Protein AF-A0A9W7YML0-F1 (afdb_monomer)

Foldseek 3Di:
DLQQLLQDQEEEQEDELVDAPPDLVSVQVQVSNVLSVRLHYAYEYEPPVVDDPVSSVVNVVSVQVVCVPGSCNPHDYHYDYPVVRGCVVVVVVSCVVRRDDDDAAAPDFKKWAFAAKAQPDDPPQDQPDDPPGRPGGFAIKTKTFIRHHKAFAFAKKKKPQPDWDADPVRDTAGAIDIWTFHWKDDDPDTDRMDGGDDMIITGINHHNVCRHPRNSFQIMMTHPVRFFFKFQKFKKQWDWDQFFGNDQDPDDDDDDPVCVVCPVPPPDDGDTHGQDDDDAQAWKWKDFNSDTWIWGFHDDDDRITMTGTPDIHGHDFQTKMFIWHDDPNDTTTTTIITTHDGDGDDHD

Mean predicted aligned error: 8.82 Å

Nearest PDB structures (foldseek):
  4rd1-assembly1_A  TM=9.595E-01  e=1.720E-39  Saccharolobus solfataricus P2
  4rd0-assembly1_A  TM=9.663E-01  e=6.260E-39  Saccharolobus solfataricus P2
  6r8s-assembly1_A  TM=9.721E-01  e=1.720E-38  Saccharolobus solfataricus
  4qhy-assembly1_A  TM=9.650E-01  e=7.409E-38  Saccharolobus solfataricus P2
  7ase-assembly1_5  TM=9.229E-01  e=1.627E-35  Trypanosoma cruzi

Secondary structure (DSSP, 8-state):
-HHHHTT-SEEEEEEETTSPSSPHHHHHHHHHHHHTT--EEEEEEE-GGGS-HHHHHHHHHHHHHHHTTSTTTT--EEE-BTTTTBTHHHHHHHHHHH-PPPP--SSSPPEEEEEEEE--PPTT---EEETTEEES----EEEEEEEES-EETT-EEEEEEEEEEE-TT-PEEEEEEEEEEEEEEETTEEESEE-SSS-EEEEESS-HHHHGGGTTTT-EEE-GGGPPPEEEEEEEEEEE-SB-SS----------TTSHHHHTTS------PBPPPP-TT-EEEEEETTEEEEEEEEEEETTEEEEEEEEEEE--TT-EEEEEEEETTEEEEEEEEEEEEEEEPPP-

Structure (mmCIF, N/CA/C/O backbone):
data_AF-A0A9W7YML0-F1
#
_entry.id   AF-A0A9W7YML0-F1
#
loop_
_atom_site.group_PDB
_atom_site.id
_atom_site.type_symbol
_atom_site.label_atom_id
_atom_site.label_alt_id
_atom_site.label_comp_id
_atom_site.label_asym_id
_atom_site.label_entity_id
_atom_site.label_seq_id
_atom_site.pdbx_PDB_ins_code
_atom_site.Cartn_x
_atom_site.Cartn_y
_atom_site.Cartn_z
_atom_site.occupancy
_atom_site.B_iso_or_equiv
_atom_site.auth_seq_id
_atom_site.auth_comp_id
_atom_site.auth_asym_id
_atom_site.auth_atom_id
_atom_site.pdbx_PDB_model_num
ATOM 1 N N . MET A 1 1 ? 0.219 5.160 5.764 1.00 65.88 1 MET A N 1
ATOM 2 C CA . MET A 1 1 ? -0.943 4.249 5.798 1.00 65.88 1 MET A CA 1
ATOM 3 C C . MET A 1 1 ? -1.423 3.885 4.391 1.00 65.88 1 MET A C 1
ATOM 5 O O . MET A 1 1 ? -1.320 2.722 4.033 1.00 65.88 1 MET A O 1
ATOM 9 N N . LEU A 1 2 ? -1.859 4.853 3.571 1.00 75.31 2 LEU A N 1
ATOM 10 C CA . LEU A 1 2 ? -2.514 4.591 2.274 1.00 75.31 2 LEU A CA 1
ATOM 11 C C . LEU A 1 2 ? -1.718 3.684 1.309 1.00 75.31 2 LEU A C 1
ATOM 13 O O . LEU A 1 2 ? -2.294 2.774 0.729 1.00 75.31 2 LEU A O 1
ATOM 17 N N . ASN A 1 3 ? -0.398 3.855 1.197 1.00 76.88 3 ASN A N 1
ATOM 18 C CA . ASN A 1 3 ? 0.411 3.055 0.261 1.00 76.88 3 ASN A CA 1
ATOM 19 C C . ASN A 1 3 ? 0.472 1.566 0.629 1.00 76.88 3 ASN A C 1
ATOM 21 O O . ASN A 1 3 ? 0.616 0.726 -0.251 1.00 76.88 3 ASN A O 1
ATOM 25 N N . GLY A 1 4 ? 0.394 1.250 1.925 1.00 73.38 4 GLY A N 1
ATOM 26 C CA . GLY A 1 4 ? 0.378 -0.129 2.410 1.00 73.38 4 GLY A CA 1
ATOM 27 C C . GLY A 1 4 ? -1.020 -0.736 2.368 1.00 73.38 4 GLY A C 1
ATOM 28 O O . GLY A 1 4 ? -1.153 -1.917 2.090 1.00 73.38 4 GLY A O 1
ATOM 29 N N . ALA A 1 5 ? -2.060 0.070 2.586 1.00 77.50 5 ALA A N 1
ATOM 30 C CA . ALA A 1 5 ? -3.439 -0.409 2.603 1.00 77.50 5 ALA A CA 1
ATOM 31 C C . ALA A 1 5 ? -3.922 -0.909 1.227 1.00 77.50 5 ALA A C 1
ATOM 33 O O . ALA A 1 5 ? -4.747 -1.812 1.164 1.00 77.50 5 ALA A O 1
ATOM 34 N N . ALA A 1 6 ? -3.333 -0.418 0.129 1.00 75.00 6 ALA A N 1
ATOM 35 C CA . ALA A 1 6 ? -3.668 -0.849 -1.230 1.00 75.00 6 ALA A CA 1
ATOM 36 C C . ALA A 1 6 ? -3.360 -2.329 -1.541 1.00 75.00 6 ALA A C 1
ATOM 38 O O . ALA A 1 6 ? -3.833 -2.844 -2.550 1.00 75.00 6 ALA A O 1
ATOM 39 N N . VAL A 1 7 ? -2.545 -3.001 -0.721 1.00 83.00 7 VAL A N 1
ATOM 40 C CA . VAL A 1 7 ? -2.184 -4.419 -0.910 1.00 83.00 7 VAL A CA 1
ATOM 41 C C . VAL A 1 7 ? -2.760 -5.344 0.162 1.00 83.00 7 VAL A C 1
ATOM 43 O O . VAL A 1 7 ? -2.489 -6.541 0.138 1.00 83.00 7 VAL A O 1
ATOM 46 N N . MET A 1 8 ? -3.478 -4.791 1.139 1.00 87.38 8 MET A N 1
ATOM 47 C CA . MET A 1 8 ? -4.041 -5.564 2.243 1.00 87.38 8 MET A CA 1
ATOM 48 C C . MET A 1 8 ? -5.325 -6.258 1.785 1.00 87.38 8 MET A C 1
ATOM 50 O O . MET A 1 8 ? -6.059 -5.702 0.978 1.00 87.38 8 MET A O 1
ATOM 54 N N . ASP A 1 9 ? -5.603 -7.448 2.317 1.00 87.88 9 ASP A N 1
ATOM 55 C CA . ASP A 1 9 ? -6.878 -8.155 2.091 1.00 87.88 9 ASP A CA 1
ATOM 56 C C . ASP A 1 9 ? -7.861 -7.966 3.254 1.00 87.88 9 ASP A C 1
ATOM 58 O O . ASP A 1 9 ? -9.075 -8.068 3.088 1.00 87.88 9 ASP A O 1
ATOM 62 N N . ALA A 1 10 ? -7.325 -7.681 4.439 1.00 89.31 10 ALA A N 1
ATOM 63 C CA . ALA A 1 10 ? -8.068 -7.473 5.668 1.00 89.31 10 ALA A CA 1
ATOM 64 C C . ALA A 1 10 ? -7.343 -6.458 6.557 1.00 89.31 10 ALA A C 1
ATOM 66 O O . ALA A 1 10 ? -6.146 -6.204 6.385 1.00 89.31 10 ALA A O 1
ATOM 67 N N . ALA A 1 11 ? -8.068 -5.886 7.515 1.00 89.94 11 ALA A N 1
ATOM 68 C CA . ALA A 1 11 ? -7.528 -4.907 8.450 1.00 89.94 11 ALA A CA 1
ATOM 69 C C . ALA A 1 11 ? -7.949 -5.209 9.892 1.00 89.94 11 ALA A C 1
ATOM 71 O O . ALA A 1 11 ? -9.048 -5.695 10.151 1.00 89.94 11 ALA A O 1
ATOM 72 N N . ILE A 1 12 ? -7.077 -4.864 10.840 1.00 91.88 12 ILE A N 1
ATOM 73 C CA . ILE A 1 12 ? -7.397 -4.873 12.269 1.00 91.88 12 ILE A CA 1
ATOM 74 C C . ILE A 1 12 ? -7.542 -3.421 12.720 1.00 91.88 12 ILE A C 1
ATOM 76 O O . ILE A 1 12 ? -6.591 -2.639 12.634 1.00 91.88 12 ILE A O 1
ATOM 80 N N . LEU A 1 13 ? -8.732 -3.054 13.190 1.00 92.00 13 LEU A N 1
ATOM 81 C CA . LEU A 1 13 ? -9.003 -1.735 13.747 1.00 92.00 13 LEU A CA 1
ATOM 82 C C . LEU A 1 13 ? -8.731 -1.755 15.251 1.00 92.00 13 LEU A C 1
ATOM 84 O O . LEU A 1 13 ? -9.573 -2.182 16.037 1.00 92.00 13 LEU A O 1
ATOM 88 N N . LEU A 1 14 ? -7.552 -1.281 15.644 1.00 92.94 14 LEU A N 1
ATOM 89 C CA . LEU A 1 14 ? -7.167 -1.144 17.048 1.00 92.94 14 LEU A CA 1
ATOM 90 C C . LEU A 1 14 ? -7.709 0.164 17.636 1.00 92.94 14 LEU A C 1
ATOM 92 O O . LEU A 1 14 ? -7.388 1.250 17.148 1.00 92.94 14 LEU A O 1
ATOM 96 N N . VAL A 1 15 ? -8.491 0.058 18.709 1.00 92.81 15 VAL A N 1
ATOM 97 C CA . VAL A 1 15 ? -9.039 1.189 19.470 1.00 92.81 15 VAL A CA 1
ATOM 98 C C . VAL A 1 15 ? -8.624 1.052 20.928 1.00 92.81 15 VAL A C 1
ATOM 100 O O . VAL A 1 15 ? -8.775 -0.011 21.520 1.00 92.81 15 VAL A O 1
ATOM 103 N N . ALA A 1 16 ? -8.087 2.115 21.517 1.00 93.88 16 ALA A N 1
ATOM 104 C CA . ALA A 1 16 ? -7.683 2.107 22.916 1.00 93.88 16 ALA A CA 1
ATOM 105 C C . ALA A 1 16 ? -8.894 2.336 23.839 1.00 93.88 16 ALA A C 1
ATOM 107 O O . ALA A 1 16 ? -9.675 3.256 23.615 1.00 93.88 16 ALA A O 1
ATOM 108 N N . ALA A 1 17 ? -9.045 1.519 24.883 1.00 93.38 17 ALA A N 1
ATOM 109 C CA . ALA A 1 17 ? -10.170 1.595 25.816 1.00 93.38 17 ALA A CA 1
ATOM 110 C C . ALA A 1 17 ? -10.098 2.799 26.773 1.00 93.38 17 ALA A C 1
ATOM 112 O O . ALA A 1 17 ? -11.117 3.227 27.309 1.00 93.38 17 ALA A O 1
ATOM 113 N N . ASN A 1 18 ? -8.896 3.339 26.997 1.00 91.50 18 ASN A N 1
ATOM 114 C CA . ASN A 1 18 ? -8.639 4.471 27.890 1.00 91.50 18 ASN A CA 1
ATOM 115 C C . ASN A 1 18 ? -8.911 5.842 27.243 1.00 91.50 18 ASN A C 1
ATOM 117 O O . ASN A 1 18 ? -8.856 6.859 27.929 1.00 91.50 18 ASN A O 1
ATOM 121 N N . GLU A 1 19 ? -9.164 5.880 25.935 1.00 88.88 19 GLU A N 1
ATOM 122 C CA . GLU A 1 19 ? -9.436 7.097 25.171 1.00 88.88 19 GLU A CA 1
ATOM 123 C C . GLU A 1 19 ? -10.882 7.098 24.667 1.00 88.88 19 GLU A C 1
ATOM 125 O O . GLU A 1 19 ? -11.490 6.048 24.455 1.00 88.88 19 GLU A O 1
ATOM 130 N N . ALA A 1 20 ? -11.441 8.290 24.453 1.00 81.75 20 ALA A N 1
ATOM 131 C CA . ALA A 1 20 ? -12.778 8.412 23.885 1.00 81.75 20 ALA A CA 1
ATOM 132 C C . ALA A 1 20 ? -12.794 7.899 22.436 1.00 81.75 20 ALA A C 1
ATOM 134 O O . ALA A 1 20 ? -11.927 8.259 21.635 1.00 81.75 20 ALA A O 1
ATOM 135 N N . CYS A 1 21 ? -13.791 7.088 22.088 1.00 80.06 21 CYS A N 1
ATOM 136 C CA . CYS A 1 21 ? -14.038 6.657 20.717 1.00 80.06 21 CYS A CA 1
ATOM 137 C C . CYS A 1 21 ? -15.218 7.464 20.144 1.00 80.06 21 CYS A C 1
ATOM 139 O O . CYS A 1 21 ? -16.245 7.557 20.819 1.00 80.06 21 CYS A O 1
ATOM 141 N N . PRO A 1 22 ? -15.122 8.032 18.927 1.00 76.50 22 PRO A N 1
ATOM 142 C CA . PRO A 1 22 ? -14.046 7.885 17.942 1.00 76.50 22 PRO A CA 1
ATOM 143 C C . PRO A 1 22 ? -12.928 8.930 18.055 1.00 76.50 22 PRO A C 1
ATOM 145 O O . PRO A 1 22 ? -13.176 10.132 18.120 1.00 76.50 22 PRO A O 1
ATOM 148 N N . GLN A 1 23 ? -11.675 8.479 17.952 1.00 82.31 23 GLN A N 1
ATOM 149 C CA . GLN A 1 23 ? -10.549 9.385 17.721 1.00 82.31 23 GLN A CA 1
ATOM 150 C C . GLN A 1 23 ? -10.504 9.825 16.246 1.00 82.31 23 GLN A C 1
ATOM 152 O O . GLN A 1 23 ? -10.795 9.017 15.355 1.00 82.31 23 GLN A O 1
ATOM 157 N N . PRO A 1 24 ? -10.063 11.064 15.939 1.00 79.25 24 PRO A N 1
ATOM 158 C CA . PRO A 1 24 ? -10.006 11.558 14.561 1.00 79.25 24 PRO A CA 1
ATOM 159 C C . PRO A 1 24 ? -9.163 10.676 13.625 1.00 79.25 24 PRO A C 1
ATOM 161 O O . PRO A 1 24 ? -9.493 10.536 12.448 1.00 79.25 24 PRO A O 1
ATOM 164 N N . GLN A 1 25 ? -8.100 10.050 14.147 1.00 83.75 25 GLN A N 1
ATOM 165 C CA . GLN A 1 25 ? -7.255 9.120 13.389 1.00 83.75 25 GLN A CA 1
ATOM 166 C C . GLN A 1 25 ? -7.975 7.801 13.082 1.00 83.75 25 GLN A C 1
ATOM 168 O O . GLN A 1 25 ? -7.896 7.310 11.960 1.00 83.75 25 GLN A O 1
ATOM 173 N N . THR A 1 26 ? -8.718 7.249 14.046 1.00 84.69 26 THR A N 1
ATOM 174 C CA . THR A 1 26 ? -9.514 6.025 13.866 1.00 84.69 26 THR A CA 1
ATOM 175 C C . THR A 1 26 ? -10.564 6.217 12.773 1.00 84.69 26 THR A C 1
ATOM 177 O O . THR A 1 26 ? -10.723 5.350 11.916 1.00 84.69 26 THR A O 1
ATOM 180 N N . ALA A 1 27 ? -11.215 7.385 12.746 1.00 82.06 27 ALA A N 1
ATOM 181 C CA . ALA A 1 27 ? -12.164 7.743 11.696 1.00 82.06 27 ALA A CA 1
ATOM 182 C C . ALA A 1 27 ? -11.505 7.901 10.316 1.00 82.06 27 ALA A C 1
ATOM 184 O O . ALA A 1 27 ? -12.037 7.409 9.322 1.00 82.06 27 ALA A O 1
ATOM 185 N N . GLU A 1 28 ? -10.332 8.540 10.244 1.00 81.69 28 GLU A N 1
ATOM 186 C CA . GLU A 1 28 ? -9.571 8.668 8.993 1.00 81.69 28 GLU A CA 1
ATOM 187 C C . GLU A 1 28 ? -9.133 7.294 8.455 1.00 81.69 28 GLU A C 1
ATOM 189 O O . GLU A 1 28 ? -9.267 7.021 7.260 1.00 81.69 28 GLU A O 1
ATOM 194 N N . HIS A 1 29 ? -8.660 6.408 9.334 1.00 84.88 29 HIS A N 1
ATOM 195 C CA . HIS A 1 29 ? -8.234 5.059 8.971 1.00 84.88 29 HIS A CA 1
ATOM 196 C C . HIS A 1 29 ? -9.400 4.196 8.475 1.00 84.88 29 HIS A C 1
ATOM 198 O O . HIS A 1 29 ? -9.270 3.560 7.430 1.00 84.88 29 HIS A O 1
ATOM 204 N N . LEU A 1 30 ? -10.540 4.203 9.172 1.00 84.00 30 LEU A N 1
ATOM 205 C CA . LEU A 1 30 ? -11.713 3.426 8.766 1.00 84.00 30 LEU A CA 1
ATOM 206 C C . LEU A 1 30 ? -12.253 3.884 7.402 1.00 84.00 30 LEU A C 1
ATOM 208 O O . LEU A 1 30 ? -12.489 3.055 6.526 1.00 84.00 30 LEU A O 1
ATOM 212 N N . ALA A 1 31 ? -12.341 5.196 7.170 1.00 81.19 31 ALA A N 1
ATOM 213 C CA . ALA A 1 31 ? -12.785 5.733 5.883 1.00 81.19 31 ALA A CA 1
ATOM 214 C C . ALA A 1 31 ? -11.822 5.400 4.727 1.00 81.19 31 ALA A C 1
ATOM 216 O O . ALA A 1 31 ? -12.247 5.169 3.591 1.00 81.19 31 ALA A O 1
ATOM 217 N N . ALA A 1 32 ? -10.512 5.364 4.998 1.00 81.00 32 ALA A N 1
ATOM 218 C CA . ALA A 1 32 ? -9.520 4.936 4.016 1.00 81.00 32 ALA A CA 1
ATOM 219 C C . ALA A 1 32 ? -9.674 3.447 3.654 1.00 81.00 32 ALA A C 1
ATOM 221 O O . ALA A 1 32 ? -9.572 3.091 2.481 1.00 81.00 32 ALA A O 1
ATOM 222 N N . VAL A 1 33 ? -9.950 2.594 4.643 1.00 83.38 33 VAL A N 1
ATOM 223 C CA . VAL A 1 33 ? -10.188 1.151 4.465 1.00 83.38 33 VAL A CA 1
ATOM 224 C C . VAL A 1 33 ? -11.480 0.900 3.672 1.00 83.38 33 VAL A C 1
ATOM 226 O O . VAL A 1 33 ? -11.457 0.127 2.712 1.00 83.38 33 VAL A O 1
ATOM 229 N N . GLU A 1 34 ? -12.567 1.622 3.970 1.00 80.00 34 GLU A N 1
ATOM 230 C CA . GLU A 1 34 ? -13.813 1.590 3.181 1.00 80.00 34 GLU A CA 1
ATOM 231 C C . GLU A 1 34 ? -13.590 1.993 1.724 1.00 80.00 34 GLU A C 1
ATOM 233 O O . GLU A 1 34 ? -14.075 1.342 0.801 1.00 80.00 34 GLU A O 1
ATOM 238 N N . THR A 1 35 ? -12.811 3.052 1.503 1.00 76.75 35 THR A N 1
ATOM 239 C CA . THR A 1 35 ? -12.475 3.538 0.160 1.00 76.75 35 THR A CA 1
ATOM 240 C C . THR A 1 35 ? -11.747 2.477 -0.669 1.00 76.75 35 THR A C 1
ATOM 242 O O 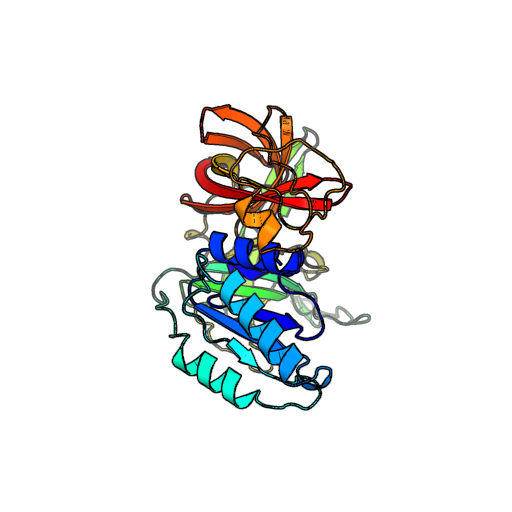. THR A 1 35 ? -11.934 2.380 -1.885 1.00 76.75 35 THR A O 1
ATOM 245 N N . MET A 1 36 ? -10.900 1.682 -0.016 1.00 75.44 36 MET A N 1
ATOM 246 C CA . MET A 1 36 ? -10.169 0.579 -0.638 1.00 75.44 36 MET A CA 1
ATOM 247 C C . MET A 1 36 ? -11.018 -0.686 -0.789 1.00 75.44 36 MET A C 1
ATOM 249 O O . MET A 1 36 ? -10.534 -1.678 -1.325 1.00 75.44 36 MET A O 1
ATOM 253 N N . ASN A 1 37 ? -12.294 -0.622 -0.397 1.00 76.44 37 ASN A N 1
ATOM 254 C CA . ASN A 1 37 ? -13.269 -1.700 -0.492 1.00 76.44 37 ASN A CA 1
ATOM 255 C C . ASN A 1 37 ? -12.844 -2.963 0.275 1.00 76.44 37 ASN A C 1
ATOM 257 O O . ASN A 1 37 ? -13.112 -4.084 -0.158 1.00 76.44 37 ASN A O 1
ATOM 261 N N . LEU A 1 38 ? -12.174 -2.776 1.415 1.00 81.56 38 LEU A N 1
ATOM 262 C CA . LEU A 1 38 ? -11.852 -3.860 2.334 1.00 81.56 38 LEU A CA 1
ATOM 263 C C . LEU A 1 38 ? -13.078 -4.157 3.196 1.00 81.56 38 LEU A C 1
ATOM 265 O O . LEU A 1 38 ? -13.520 -3.317 3.979 1.00 81.56 38 LEU A O 1
ATOM 269 N N . GLN A 1 39 ? -13.631 -5.355 3.021 1.00 77.56 39 GLN A N 1
ATOM 270 C CA . GLN A 1 39 ? -14.821 -5.803 3.749 1.00 77.56 39 GLN A CA 1
ATOM 271 C C . GLN A 1 39 ? -14.466 -6.519 5.053 1.00 77.56 39 GLN A C 1
ATOM 273 O O . GLN A 1 39 ? -15.217 -6.462 6.019 1.00 77.56 39 GLN A O 1
ATOM 278 N N . HIS A 1 40 ? -13.304 -7.171 5.098 1.00 87.12 40 HIS A N 1
ATOM 279 C CA . HIS A 1 40 ? -12.891 -7.967 6.245 1.00 87.12 40 HIS A CA 1
ATOM 280 C C . HIS A 1 40 ? -12.127 -7.101 7.248 1.00 87.12 40 HIS A C 1
ATOM 282 O O . HIS A 1 40 ? -10.931 -6.837 7.093 1.00 87.12 40 HIS A O 1
ATOM 288 N N . ILE A 1 41 ? -12.839 -6.643 8.276 1.00 89.12 41 ILE A N 1
ATOM 289 C CA . ILE A 1 41 ? -12.281 -5.839 9.362 1.00 89.12 41 ILE A CA 1
ATOM 290 C C . ILE A 1 41 ? -12.550 -6.557 10.681 1.00 89.12 41 ILE A C 1
ATOM 292 O O . ILE A 1 41 ? -13.685 -6.938 10.953 1.00 89.12 41 ILE A O 1
ATOM 296 N N . VAL A 1 42 ? -11.523 -6.704 11.515 1.00 91.31 42 VAL A N 1
ATOM 297 C CA . VAL A 1 42 ? -11.667 -7.164 12.905 1.00 91.31 42 VAL A CA 1
ATOM 298 C C . VAL A 1 42 ? -11.400 -5.984 13.824 1.00 91.31 42 VAL A C 1
ATOM 300 O O . VAL A 1 42 ? -10.379 -5.308 13.690 1.00 91.31 42 VAL A O 1
ATOM 303 N N . VAL A 1 43 ? -12.318 -5.703 14.746 1.00 92.69 43 VAL A N 1
ATOM 304 C CA . VAL A 1 43 ? -12.186 -4.569 15.664 1.00 92.69 43 VAL A CA 1
ATOM 305 C C . VAL A 1 43 ? -11.630 -5.071 16.987 1.00 92.69 43 VAL A C 1
ATOM 307 O O . VAL A 1 43 ? -12.134 -6.029 17.566 1.00 92.69 43 VAL A O 1
ATOM 310 N N . VAL A 1 44 ? -10.577 -4.427 17.474 1.00 95.06 44 VAL A N 1
ATOM 311 C CA . VAL A 1 44 ? -9.859 -4.850 18.674 1.00 95.06 44 VAL A CA 1
ATOM 312 C C . VAL A 1 44 ? -9.811 -3.690 19.660 1.00 95.06 44 VAL A C 1
ATOM 314 O O . VAL A 1 44 ? -9.269 -2.625 19.360 1.00 95.06 44 VAL A O 1
ATOM 317 N N . GLN A 1 45 ? -10.379 -3.903 20.843 1.00 95.12 45 GLN A N 1
ATOM 318 C CA . GLN A 1 45 ? -10.353 -2.953 21.949 1.00 95.12 45 GLN A CA 1
ATOM 319 C C . GLN A 1 45 ? -9.130 -3.258 22.822 1.00 95.12 45 GLN A C 1
ATOM 321 O O . GLN A 1 45 ? -9.108 -4.254 23.532 1.00 95.12 45 GLN A O 1
ATOM 326 N N . ASN A 1 46 ? -8.094 -2.426 22.743 1.00 95.00 46 ASN A N 1
ATOM 327 C CA . ASN A 1 46 ? -6.821 -2.614 23.441 1.00 95.00 46 ASN A CA 1
ATOM 328 C C . ASN A 1 46 ? -6.740 -1.770 24.728 1.00 95.00 46 ASN A C 1
ATOM 330 O O . ASN A 1 46 ? -7.503 -0.821 24.903 1.00 95.00 46 ASN A O 1
ATOM 334 N N . LYS A 1 47 ? -5.760 -2.057 25.592 1.00 94.38 47 LYS A N 1
ATOM 335 C CA . LYS A 1 47 ? -5.525 -1.392 26.888 1.00 94.38 47 LYS A CA 1
ATOM 336 C C . LYS A 1 47 ? -6.677 -1.561 27.888 1.00 94.38 47 LYS A C 1
ATOM 338 O O . LYS A 1 47 ? -6.933 -0.670 28.699 1.00 94.38 47 LYS A O 1
ATOM 343 N N . CYS A 1 48 ? -7.391 -2.689 27.835 1.00 92.44 48 CYS A N 1
ATOM 344 C CA . CYS A 1 48 ? -8.443 -3.009 28.806 1.00 92.44 48 CYS A CA 1
ATOM 345 C C . CYS A 1 48 ? -7.909 -3.167 30.243 1.00 92.44 48 CYS A C 1
ATOM 347 O O . CYS A 1 48 ? -8.681 -3.064 31.188 1.00 92.44 48 CYS A O 1
ATOM 349 N N . ASP A 1 49 ? -6.603 -3.379 30.408 1.00 93.31 49 ASP A N 1
ATOM 350 C CA . ASP A 1 49 ? -5.895 -3.442 31.691 1.00 93.31 49 ASP A CA 1
ATOM 351 C C . ASP A 1 49 ? -5.842 -2.100 32.442 1.00 93.31 49 ASP A C 1
ATOM 353 O O . ASP A 1 49 ? -5.767 -2.091 33.669 1.00 93.31 49 ASP A O 1
ATOM 357 N N . LEU A 1 50 ? -5.922 -0.969 31.733 1.00 93.56 50 LEU A N 1
ATOM 358 C CA . LEU A 1 50 ? -5.820 0.368 32.332 1.00 93.56 50 LEU A CA 1
ATOM 359 C C . LEU A 1 50 ? -7.160 0.943 32.805 1.00 93.56 50 LEU A C 1
ATOM 361 O O . LEU A 1 50 ? -7.187 2.018 33.405 1.00 93.56 50 LEU A O 1
ATOM 365 N N . VAL A 1 51 ? -8.275 0.282 32.496 1.00 93.81 51 VAL A N 1
ATOM 366 C CA . VAL A 1 51 ? -9.626 0.818 32.698 1.00 93.81 51 VAL A CA 1
ATOM 367 C C . VAL A 1 51 ? -10.466 -0.095 33.580 1.00 93.81 51 VAL A C 1
ATOM 369 O O . VAL A 1 51 ? -10.270 -1.308 33.633 1.00 93.81 51 VAL A O 1
ATOM 372 N N . SER A 1 52 ? -11.447 0.484 34.273 1.00 94.81 52 SER A N 1
ATOM 373 C CA . SER A 1 52 ? -12.436 -0.310 35.003 1.00 94.81 52 SER A CA 1
ATOM 374 C C . SER A 1 52 ? -13.379 -1.036 34.036 1.00 94.81 52 SER A C 1
ATOM 376 O O . SER A 1 52 ? -13.562 -0.633 32.885 1.00 94.81 52 SER A O 1
ATOM 378 N N . LYS A 1 53 ? -14.038 -2.097 34.516 1.00 93.25 53 LYS A N 1
ATOM 379 C CA . LYS A 1 53 ? -15.010 -2.871 33.725 1.00 93.25 53 LYS A CA 1
ATOM 380 C C . LYS A 1 53 ? -16.141 -2.001 33.160 1.00 93.25 53 LYS A C 1
ATOM 382 O O . LYS A 1 53 ? -16.556 -2.194 32.016 1.00 93.25 53 LYS A O 1
ATOM 387 N N . ASP A 1 54 ? -16.612 -1.031 33.939 1.00 93.25 54 ASP A N 1
ATOM 388 C CA . ASP A 1 54 ? -17.683 -0.125 33.519 1.00 93.25 54 ASP A CA 1
ATOM 389 C C . ASP A 1 54 ? -17.212 0.782 32.380 1.00 93.25 54 ASP A C 1
ATOM 391 O O . ASP A 1 54 ? -17.880 0.892 31.352 1.00 93.25 54 ASP A O 1
ATOM 395 N N . GLN A 1 55 ? -16.011 1.351 32.509 1.00 91.44 55 GLN A N 1
ATOM 396 C CA . GLN A 1 55 ? -15.416 2.199 31.480 1.00 91.44 55 GLN A CA 1
ATOM 397 C C . GLN A 1 55 ? -15.097 1.409 30.199 1.00 91.44 55 GLN A C 1
ATOM 399 O O . GLN A 1 55 ? -15.359 1.889 29.096 1.00 91.44 55 GLN A O 1
ATOM 404 N N . ALA A 1 56 ? -14.620 0.167 30.327 1.00 92.38 56 ALA A N 1
ATOM 405 C CA . ALA A 1 56 ? -14.417 -0.734 29.194 1.00 92.38 56 ALA A CA 1
ATOM 406 C C . ALA A 1 56 ? -15.732 -1.025 28.450 1.00 92.38 56 ALA A C 1
ATOM 408 O O . ALA A 1 56 ? -15.760 -1.005 27.219 1.00 92.38 56 ALA A O 1
ATOM 409 N N . THR A 1 57 ? -16.832 -1.226 29.183 1.00 94.12 57 THR A N 1
ATOM 410 C CA . THR A 1 57 ? -18.167 -1.462 28.607 1.00 94.12 57 THR A CA 1
ATOM 411 C C . THR A 1 57 ? -18.709 -0.208 27.911 1.00 94.12 57 THR A C 1
ATOM 413 O O . THR A 1 57 ? -19.289 -0.300 26.829 1.00 94.12 57 THR A O 1
ATOM 416 N N . MET A 1 58 ? -18.480 0.979 28.483 1.00 91.56 58 MET A N 1
ATOM 417 C CA . MET A 1 58 ? -18.823 2.254 27.839 1.00 91.56 58 MET A CA 1
ATOM 418 C C . MET A 1 58 ? -18.056 2.439 26.526 1.00 91.56 58 MET A C 1
ATOM 420 O O . MET A 1 58 ? -18.666 2.708 25.494 1.00 91.56 58 MET A O 1
ATOM 424 N N . SER A 1 59 ? -16.737 2.231 26.549 1.00 91.62 59 SER A N 1
ATOM 425 C CA . SER A 1 59 ? -15.879 2.293 25.360 1.00 91.62 59 SER A CA 1
ATOM 426 C C . SER A 1 59 ? -16.319 1.282 24.293 1.00 91.62 59 SER A C 1
ATOM 428 O O . SER A 1 59 ? -16.430 1.622 23.118 1.00 91.62 59 SER A O 1
ATOM 430 N N . PHE A 1 60 ? -16.683 0.063 24.693 1.00 92.88 60 PHE A N 1
ATOM 431 C CA . PHE A 1 60 ? -17.206 -0.959 23.787 1.00 92.88 60 PHE A CA 1
ATOM 432 C C . PHE A 1 60 ? -18.499 -0.519 23.081 1.00 92.88 60 PHE A C 1
ATOM 434 O O . PHE A 1 60 ? -18.645 -0.698 21.870 1.00 92.88 60 PHE A O 1
ATOM 441 N N . ASN A 1 61 ? -19.426 0.102 23.815 1.00 91.69 61 ASN A N 1
ATOM 442 C CA . ASN A 1 61 ? -20.661 0.635 23.238 1.00 91.69 61 ASN A CA 1
ATOM 443 C C . ASN A 1 61 ? -20.389 1.809 22.286 1.00 91.69 61 ASN A C 1
ATOM 445 O O . ASN A 1 61 ? -21.003 1.872 21.222 1.00 91.69 61 ASN A O 1
ATO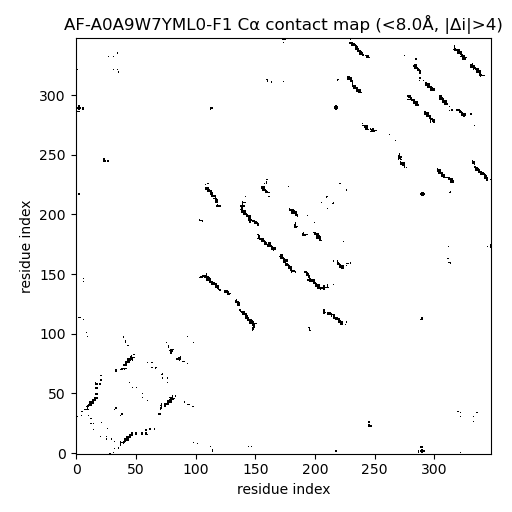M 449 N N . GLN A 1 62 ? -19.436 2.688 22.619 1.00 89.56 62 GLN A N 1
ATOM 450 C CA . GLN A 1 62 ? -18.993 3.762 21.721 1.00 89.56 62 GLN A CA 1
ATOM 451 C C . GLN A 1 62 ? -18.422 3.203 20.415 1.00 89.56 62 GLN A C 1
ATOM 453 O O . GLN A 1 62 ? -18.770 3.684 19.340 1.00 89.56 62 GLN A O 1
ATOM 458 N N . ILE A 1 63 ? -17.598 2.152 20.493 1.00 90.38 63 ILE A N 1
ATOM 459 C CA . ILE A 1 63 ? -17.043 1.480 19.313 1.00 90.38 63 ILE A CA 1
ATOM 460 C C . ILE A 1 63 ? -18.171 0.912 18.447 1.00 90.38 63 ILE A C 1
ATOM 462 O O . ILE A 1 63 ? -18.203 1.193 17.254 1.00 90.38 63 ILE A O 1
ATOM 466 N N . LYS A 1 64 ? -19.128 0.178 19.030 1.00 89.69 64 LYS A N 1
ATOM 467 C CA . LYS A 1 64 ? -20.280 -0.364 18.284 1.00 89.69 64 LYS A CA 1
ATOM 468 C C . LYS A 1 64 ? -21.132 0.720 17.632 1.00 89.69 64 LYS A C 1
ATOM 470 O O . LYS A 1 64 ? -21.617 0.546 16.517 1.00 89.69 64 LYS A O 1
ATOM 475 N N . GLN A 1 65 ? -21.334 1.835 18.325 1.00 88.62 65 GLN A N 1
ATOM 476 C CA . GLN A 1 65 ? -22.078 2.961 17.778 1.00 88.62 65 GLN A CA 1
ATOM 477 C C . GLN A 1 65 ? -21.321 3.632 16.630 1.00 88.62 65 GLN A C 1
ATOM 479 O O . GLN A 1 65 ? -21.934 4.016 15.639 1.00 88.62 65 GLN A O 1
ATOM 484 N N . PHE A 1 66 ? -19.999 3.744 16.743 1.00 86.06 66 PHE A N 1
ATOM 485 C CA . PHE A 1 66 ? -19.146 4.294 15.699 1.00 86.06 66 PHE A CA 1
ATOM 486 C C . PHE A 1 66 ? -19.072 3.390 14.459 1.00 86.06 66 PHE A C 1
ATOM 488 O O . PHE A 1 66 ? -19.087 3.894 13.338 1.00 86.06 66 PHE A O 1
ATOM 495 N N . THR A 1 67 ? -19.020 2.067 14.637 1.00 85.62 67 THR A N 1
ATOM 496 C CA . THR A 1 67 ? -18.988 1.120 13.513 1.00 85.62 67 THR A CA 1
ATOM 497 C C . THR A 1 67 ? -20.355 0.921 12.857 1.00 85.62 67 THR A C 1
ATOM 499 O O . THR A 1 67 ? -20.418 0.491 11.702 1.00 85.62 67 THR A O 1
ATOM 502 N N . SER A 1 68 ? -21.450 1.267 13.541 1.00 83.38 68 SER A N 1
ATOM 503 C CA . SER A 1 68 ? -22.812 1.211 13.001 1.00 83.38 68 SER A CA 1
ATOM 504 C C . SER A 1 68 ? -22.956 2.093 11.753 1.00 83.38 68 SER A C 1
ATOM 506 O O . SER A 1 68 ? -22.848 3.315 11.828 1.00 83.38 68 SER A O 1
ATOM 508 N N . GLY A 1 69 ? -23.256 1.481 10.603 1.00 79.62 69 GLY A N 1
ATOM 509 C CA . GLY A 1 69 ? -23.384 2.169 9.313 1.00 79.62 69 GLY A CA 1
ATOM 510 C C . GLY A 1 69 ? -22.094 2.261 8.490 1.00 79.62 69 GLY A C 1
ATOM 511 O O . GLY A 1 69 ? -22.097 2.929 7.458 1.00 79.62 69 GLY A O 1
ATOM 512 N N . THR A 1 70 ? -21.020 1.595 8.922 1.00 80.62 70 THR A N 1
ATOM 513 C CA . THR A 1 70 ? -19.757 1.458 8.171 1.00 80.62 70 THR A CA 1
ATOM 514 C C . THR A 1 70 ? -19.535 0.011 7.723 1.00 80.62 70 THR A C 1
ATOM 516 O O . THR A 1 70 ? -20.245 -0.897 8.162 1.00 80.62 70 THR A O 1
ATOM 519 N N . SER A 1 71 ? -18.508 -0.242 6.909 1.00 77.12 71 SER A N 1
ATOM 520 C CA . SER A 1 71 ? -18.092 -1.607 6.543 1.00 77.12 71 SER A CA 1
ATOM 521 C C . SER A 1 71 ? -17.724 -2.499 7.738 1.00 77.12 71 SER A C 1
ATOM 523 O O . SER A 1 71 ? -17.744 -3.718 7.605 1.00 77.12 71 SER A O 1
ATOM 525 N N . ALA A 1 72 ? -17.434 -1.918 8.908 1.00 80.12 72 ALA A N 1
ATOM 526 C CA . ALA A 1 72 ? -17.102 -2.642 10.136 1.00 80.12 72 ALA A CA 1
ATOM 527 C C . ALA A 1 72 ? -18.323 -2.943 11.033 1.00 80.12 72 ALA A C 1
ATOM 529 O O . ALA A 1 72 ? -18.159 -3.288 12.203 1.00 80.12 72 ALA A O 1
ATOM 530 N N . GLN A 1 73 ? -19.555 -2.778 10.537 1.00 81.19 73 GLN A N 1
ATOM 531 C CA . GLN A 1 73 ? -20.765 -2.972 11.344 1.00 81.19 73 GLN A CA 1
ATOM 532 C C . GLN A 1 73 ? -20.939 -4.419 11.833 1.00 81.19 73 GLN A C 1
ATOM 534 O O . GLN A 1 73 ? -21.369 -4.636 12.964 1.00 81.19 73 GLN A O 1
ATOM 539 N N . GLU A 1 74 ? -20.623 -5.403 10.990 1.00 80.62 74 GLU A N 1
ATOM 540 C CA . GLU A 1 74 ? -20.746 -6.831 11.327 1.00 80.62 74 GLU A CA 1
ATOM 541 C C . GLU A 1 74 ? -19.516 -7.374 12.072 1.00 80.62 74 GLU A C 1
ATOM 543 O O . GLU A 1 74 ? -19.517 -8.508 12.552 1.00 80.62 74 GLU A O 1
ATOM 548 N N . SER A 1 75 ? -18.466 -6.562 12.205 1.00 82.69 75 SER A N 1
ATOM 549 C CA . SER A 1 75 ? -17.218 -6.953 12.846 1.00 82.69 75 SER A CA 1
ATOM 550 C C . SER A 1 75 ? -17.405 -7.207 14.340 1.00 82.69 75 SER A C 1
ATOM 552 O O . SER A 1 75 ? -17.976 -6.400 15.077 1.00 82.69 75 SER A O 1
ATOM 554 N N . THR A 1 76 ? -16.848 -8.317 14.822 1.00 83.75 76 THR A N 1
ATOM 555 C CA . THR A 1 76 ? -16.794 -8.588 16.264 1.00 83.75 76 THR A CA 1
ATOM 556 C C . THR A 1 76 ? -15.734 -7.709 16.921 1.00 83.75 76 THR A C 1
ATOM 558 O O . THR A 1 76 ? -14.623 -7.575 16.409 1.00 83.75 76 THR A O 1
ATOM 561 N N . VAL A 1 77 ? -16.089 -7.107 18.057 1.00 91.69 77 VAL A N 1
ATOM 562 C CA . VAL A 1 77 ? -15.173 -6.309 18.878 1.00 91.69 77 VAL A CA 1
ATOM 563 C C . VAL A 1 77 ? -14.551 -7.224 19.930 1.00 91.69 77 VAL A C 1
ATOM 565 O O . VAL A 1 77 ? -15.262 -7.720 20.805 1.00 91.69 77 VAL A O 1
ATOM 568 N N . VAL A 1 78 ? -13.239 -7.446 19.847 1.00 93.69 78 VAL A N 1
ATOM 569 C CA . VAL A 1 78 ? -12.498 -8.310 20.778 1.00 93.69 78 VAL A CA 1
ATOM 570 C C . VAL A 1 78 ? -11.731 -7.449 21.790 1.00 93.69 78 VAL A C 1
ATOM 572 O O . VAL A 1 78 ? -10.852 -6.687 21.379 1.00 93.69 78 VAL A O 1
ATOM 575 N N . PRO A 1 79 ? -12.038 -7.530 23.098 1.00 94.44 79 PRO A N 1
ATOM 576 C CA . PRO A 1 79 ? -11.270 -6.844 24.132 1.00 94.44 79 PRO A CA 1
ATOM 577 C C . PRO A 1 79 ? -9.970 -7.594 24.421 1.00 94.44 79 PRO A C 1
ATOM 5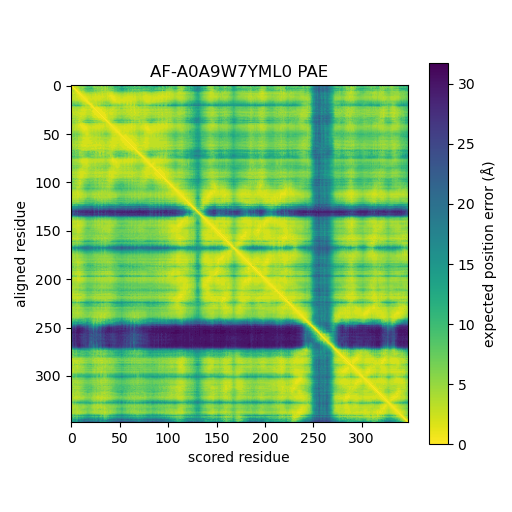79 O O . PRO A 1 79 ? -9.993 -8.800 24.657 1.00 94.44 79 PRO A O 1
ATOM 582 N N . ILE A 1 80 ? -8.844 -6.886 24.425 1.00 95.69 80 ILE A N 1
ATOM 583 C CA . ILE A 1 80 ? -7.517 -7.443 24.690 1.00 95.69 80 ILE A CA 1
ATOM 584 C C . ILE A 1 80 ? -6.705 -6.544 25.623 1.00 95.69 80 ILE A C 1
ATOM 586 O O . ILE A 1 80 ? -6.943 -5.337 25.750 1.00 95.69 80 ILE A O 1
ATOM 590 N N . SER A 1 81 ? -5.668 -7.132 26.211 1.00 95.00 81 SER A N 1
ATOM 591 C CA . SER A 1 81 ? -4.531 -6.385 26.744 1.00 95.00 81 SER A CA 1
ATOM 592 C C . SER A 1 81 ? -3.278 -6.855 26.021 1.00 95.00 81 SER A C 1
ATOM 594 O O . SER A 1 81 ? -2.823 -7.975 26.239 1.00 95.00 81 SER A O 1
ATOM 596 N N . ALA A 1 82 ? -2.742 -6.011 25.135 1.00 93.06 82 ALA A N 1
ATOM 597 C CA . ALA A 1 82 ? -1.531 -6.341 24.387 1.00 93.06 82 ALA A CA 1
ATOM 598 C C . ALA A 1 82 ? -0.289 -6.453 25.290 1.00 93.06 82 ALA A C 1
ATOM 600 O O . ALA A 1 82 ? 0.578 -7.266 25.005 1.00 93.06 82 ALA A O 1
ATOM 601 N N . GLU A 1 83 ? -0.219 -5.671 26.374 1.00 92.44 83 GLU A N 1
ATOM 602 C CA . GLU A 1 83 ? 0.915 -5.685 27.315 1.00 92.44 83 GLU A CA 1
ATOM 603 C C . GLU A 1 83 ? 0.951 -6.975 28.143 1.00 92.44 83 GLU A C 1
ATOM 605 O O . GLU A 1 83 ? 2.008 -7.557 28.358 1.00 92.44 83 GLU A O 1
ATOM 610 N N . MET A 1 84 ? -0.220 -7.440 28.585 1.00 93.38 84 MET A N 1
ATOM 611 C CA . MET A 1 84 ? -0.357 -8.655 29.394 1.00 93.38 84 MET A CA 1
ATOM 612 C C . MET A 1 84 ? -0.595 -9.914 28.543 1.00 93.38 84 MET A C 1
ATOM 614 O O . MET A 1 84 ? -0.840 -10.981 29.101 1.00 93.38 84 MET A O 1
ATOM 618 N N . GLU A 1 85 ? -0.587 -9.783 27.211 1.00 93.38 85 GLU A N 1
ATOM 619 C CA . GLU A 1 85 ? -0.893 -10.842 26.232 1.00 93.38 85 GLU A CA 1
ATOM 620 C C . GLU A 1 85 ? -2.237 -11.564 26.482 1.00 93.38 85 GLU A C 1
ATOM 622 O O . GLU A 1 85 ? -2.416 -12.740 26.166 1.00 93.38 85 GLU A O 1
ATOM 627 N N . VAL A 1 86 ? -3.226 -10.852 27.031 1.00 93.44 86 VAL A N 1
ATOM 628 C CA . VAL A 1 86 ? -4.541 -11.420 27.365 1.00 93.44 86 VAL A CA 1
ATOM 629 C C . VAL A 1 86 ? -5.469 -11.373 26.153 1.00 93.44 86 VAL A C 1
ATOM 631 O O . VAL A 1 86 ? -5.662 -10.309 25.556 1.00 93.44 86 VAL A O 1
ATOM 634 N N . ASN A 1 87 ? -6.117 -12.509 25.864 1.00 92.25 87 ASN A N 1
ATOM 635 C CA . ASN A 1 87 ? -7.165 -12.674 24.848 1.00 92.25 87 ASN A CA 1
ATOM 636 C C . ASN A 1 87 ? -6.682 -12.481 23.392 1.00 92.25 87 ASN A C 1
ATOM 638 O O . ASN A 1 87 ? -7.463 -12.177 22.488 1.00 92.25 87 ASN A O 1
ATOM 642 N N . VAL A 1 88 ? -5.374 -12.631 23.158 1.00 92.25 88 VAL A N 1
ATOM 643 C CA . VAL A 1 88 ? -4.758 -12.580 21.819 1.00 92.25 88 VAL A CA 1
ATOM 644 C C . VAL A 1 88 ? -5.154 -13.805 20.987 1.00 92.25 88 VAL A C 1
ATOM 646 O O . VAL A 1 88 ? -5.371 -13.698 19.782 1.00 92.25 88 VAL A O 1
ATOM 649 N N . ASP A 1 89 ? -5.310 -14.954 21.635 1.00 94.25 89 ASP A N 1
ATOM 650 C CA . ASP A 1 89 ? -5.840 -16.195 21.072 1.00 94.25 89 ASP A CA 1
ATOM 651 C C . ASP A 1 89 ? -7.243 -16.017 20.479 1.00 94.25 89 ASP A C 1
ATOM 653 O O . ASP A 1 89 ? -7.478 -16.435 19.345 1.00 94.25 89 ASP A O 1
ATOM 657 N N . ALA A 1 90 ? -8.136 -15.306 21.173 1.00 92.94 90 ALA A N 1
ATOM 658 C CA . ALA A 1 90 ? -9.459 -14.980 20.645 1.00 92.94 90 ALA A CA 1
ATOM 659 C C . ALA A 1 90 ? -9.380 -14.106 19.382 1.00 92.94 90 ALA A C 1
ATOM 661 O O . ALA A 1 90 ? -10.161 -14.294 18.451 1.00 92.94 90 ALA A O 1
ATOM 662 N N . VAL A 1 91 ? -8.418 -13.176 19.298 1.00 92.75 91 VAL A N 1
ATOM 663 C CA . VAL A 1 91 ? -8.194 -12.396 18.067 1.00 92.75 91 VAL A CA 1
ATOM 664 C C . VAL A 1 91 ? -7.752 -13.312 16.929 1.00 92.75 91 VAL A C 1
ATOM 666 O O . VAL A 1 91 ? -8.282 -13.197 15.827 1.00 92.75 91 VAL A O 1
ATOM 669 N N . VAL A 1 92 ? -6.826 -14.240 17.180 1.00 92.31 92 VAL A N 1
ATOM 670 C CA . VAL A 1 92 ? -6.372 -15.211 16.170 1.00 92.31 92 VAL A CA 1
ATOM 671 C C . VAL A 1 92 ? -7.526 -16.092 15.697 1.00 92.31 92 VAL A C 1
ATOM 673 O O . VAL A 1 92 ? -7.697 -16.272 14.492 1.00 92.31 92 VAL A O 1
ATOM 676 N N . GLU A 1 93 ? -8.358 -16.581 16.615 1.00 92.62 93 GLU A N 1
ATOM 677 C CA . GLU A 1 93 ? -9.554 -17.351 16.278 1.00 92.62 93 GLU A CA 1
ATOM 678 C C . GLU A 1 93 ? -10.498 -16.551 15.368 1.00 92.62 93 GLU A C 1
ATOM 680 O O . GLU A 1 93 ? -10.918 -17.053 14.323 1.00 92.62 93 GLU A O 1
ATOM 685 N N . GLN A 1 94 ? -10.772 -15.287 15.708 1.00 89.75 94 GLN A N 1
ATOM 686 C CA . GLN A 1 94 ? -11.617 -14.422 14.884 1.00 89.75 94 GLN A CA 1
ATOM 687 C C . GLN A 1 94 ? -11.002 -14.139 13.511 1.00 89.75 94 GLN A C 1
ATOM 689 O O . GLN A 1 94 ? -11.722 -14.150 12.516 1.00 89.75 94 GLN A O 1
ATOM 694 N N . LEU A 1 95 ? -9.684 -13.942 13.417 1.00 90.50 95 LEU A N 1
ATOM 695 C CA . LEU A 1 95 ? -9.006 -13.772 12.129 1.00 90.50 95 LEU A CA 1
ATOM 696 C C . LEU A 1 95 ? -9.176 -15.018 11.251 1.00 90.50 95 LEU A C 1
ATOM 698 O O . LEU A 1 95 ? -9.505 -14.892 10.074 1.00 90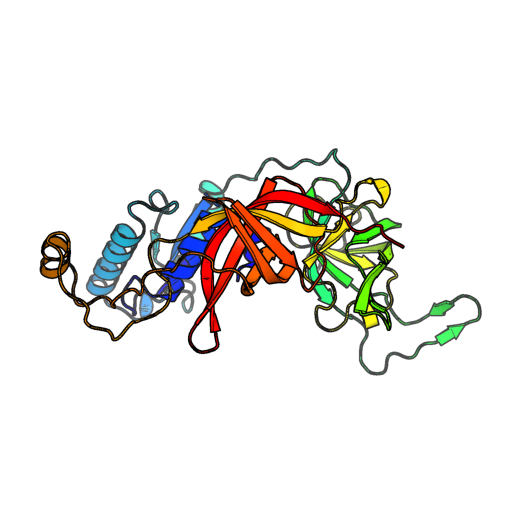.50 95 LEU A O 1
ATOM 702 N N . CYS A 1 96 ? -9.009 -16.215 11.818 1.00 90.56 96 CYS A N 1
ATOM 703 C CA . CYS A 1 96 ? -9.171 -17.470 11.086 1.00 90.56 96 CYS A CA 1
ATOM 704 C C . CYS A 1 96 ? -10.625 -17.754 10.675 1.00 90.56 96 CYS A C 1
ATOM 706 O O . CYS A 1 96 ? -10.845 -18.364 9.630 1.00 90.56 96 CYS A O 1
ATOM 708 N N . GLN A 1 97 ? -11.611 -17.337 11.475 1.00 88.44 97 GLN A N 1
ATOM 709 C CA . GLN A 1 97 ? -13.033 -17.577 11.198 1.00 88.44 97 GLN A CA 1
ATOM 710 C C . GLN A 1 97 ? -13.648 -16.530 10.257 1.00 88.44 97 GLN A C 1
ATOM 712 O O . GLN A 1 97 ? -14.447 -16.884 9.391 1.00 88.44 97 GLN A O 1
ATOM 717 N N . GLN A 1 98 ? -13.299 -15.250 10.416 1.00 84.19 98 GLN A N 1
ATOM 718 C CA . GLN A 1 98 ? -13.940 -14.139 9.698 1.00 84.19 98 GLN A CA 1
ATOM 719 C C . GLN A 1 98 ? -13.255 -13.783 8.376 1.00 84.19 98 GLN A C 1
ATOM 721 O O . GLN A 1 98 ? -13.893 -13.188 7.504 1.00 84.19 98 GLN A O 1
ATOM 726 N N . ILE A 1 99 ? -11.967 -14.110 8.217 1.00 87.75 99 ILE A N 1
ATOM 727 C CA . ILE A 1 99 ? -11.185 -13.739 7.034 1.00 87.75 99 ILE A CA 1
ATOM 728 C C . ILE A 1 99 ? -10.942 -14.989 6.180 1.00 87.75 99 ILE A C 1
ATOM 730 O O . ILE A 1 99 ? -9.998 -15.742 6.436 1.00 87.75 99 ILE A O 1
ATOM 734 N N . PRO A 1 100 ? -11.766 -15.237 5.146 1.00 88.38 100 PRO A N 1
ATOM 735 C CA . PRO A 1 100 ? -11.491 -16.309 4.204 1.00 88.38 100 PRO A CA 1
ATOM 736 C C . PRO A 1 100 ? -10.251 -15.979 3.367 1.00 88.38 100 PRO A C 1
ATOM 738 O O . PRO A 1 100 ? -9.945 -14.816 3.097 1.00 88.38 100 PRO A O 1
ATOM 741 N N . MET A 1 101 ? -9.558 -17.013 2.884 1.00 86.06 101 MET A N 1
ATOM 742 C CA . MET A 1 101 ? -8.499 -16.798 1.901 1.00 86.06 101 MET A CA 1
ATOM 743 C C . MET A 1 101 ? -9.109 -16.277 0.590 1.00 86.06 101 MET A C 1
ATOM 745 O O . MET A 1 101 ? -9.976 -16.948 0.019 1.00 86.06 101 MET A O 1
ATOM 749 N N . PRO A 1 102 ? -8.675 -15.107 0.086 1.00 86.88 102 PRO A N 1
ATOM 750 C CA . PRO A 1 102 ? -9.209 -14.558 -1.149 1.00 86.88 102 PRO A CA 1
ATOM 751 C C . PRO A 1 102 ? -8.843 -15.456 -2.330 1.00 86.88 102 PRO A C 1
ATOM 753 O O . PRO A 1 102 ? -7.746 -16.015 -2.399 1.00 86.88 102 PRO A O 1
ATOM 756 N N . VAL A 1 103 ? -9.747 -15.557 -3.303 1.00 87.62 103 VAL A N 1
ATOM 757 C CA . VAL A 1 103 ? -9.466 -16.277 -4.548 1.00 87.62 103 VAL A CA 1
ATOM 758 C C . VAL A 1 103 ? -8.415 -15.494 -5.331 1.00 87.62 103 VAL A C 1
ATOM 760 O O . VAL A 1 103 ? -8.645 -14.357 -5.744 1.00 87.62 103 VAL A O 1
ATOM 763 N N . ARG A 1 104 ? -7.244 -16.101 -5.522 1.00 89.38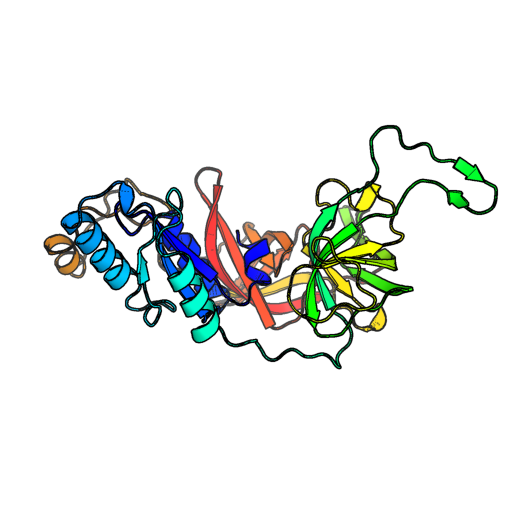 104 ARG A N 1
ATOM 764 C CA . ARG A 1 104 ? -6.129 -15.506 -6.260 1.00 89.38 104 ARG A CA 1
ATOM 765 C C . ARG A 1 104 ? -5.987 -16.130 -7.641 1.00 89.38 104 ARG A C 1
ATOM 767 O O . ARG A 1 104 ? -6.215 -17.320 -7.835 1.00 89.38 104 ARG A O 1
ATOM 774 N N . ASP A 1 105 ? -5.562 -15.309 -8.593 1.00 91.44 105 ASP A N 1
ATOM 775 C CA . ASP A 1 105 ? -5.238 -15.753 -9.944 1.00 91.44 105 ASP A CA 1
ATOM 776 C C . ASP A 1 105 ? -3.760 -16.145 -10.035 1.00 91.44 105 ASP A C 1
ATOM 778 O O . ASP A 1 105 ? -2.871 -15.295 -9.936 1.00 91.44 105 ASP A O 1
ATOM 782 N N . TYR A 1 106 ? -3.511 -17.437 -10.239 1.00 92.12 106 TYR A N 1
ATOM 783 C CA . TYR A 1 106 ? -2.173 -18.011 -10.397 1.00 92.12 106 TYR A CA 1
ATOM 784 C C . TYR A 1 106 ? -1.744 -18.162 -11.863 1.00 92.12 106 TYR A C 1
ATOM 786 O O . TYR A 1 106 ? -0.564 -18.399 -12.119 1.00 92.12 106 TYR A O 1
ATOM 794 N N . ALA A 1 107 ? -2.683 -18.078 -12.810 1.00 91.69 107 ALA A N 1
ATOM 795 C CA . ALA A 1 107 ? -2.453 -18.404 -14.217 1.00 91.69 107 ALA A CA 1
ATOM 796 C C . ALA A 1 107 ? -2.021 -17.187 -15.042 1.00 91.69 107 ALA A C 1
ATOM 798 O O . ALA A 1 107 ? -1.246 -17.336 -15.987 1.00 91.69 107 ALA A O 1
ATOM 799 N N . SER A 1 108 ? -2.505 -15.994 -14.685 1.00 92.31 108 SER A N 1
ATOM 800 C CA . SER A 1 108 ? -2.094 -14.748 -15.339 1.00 92.31 108 SER A CA 1
ATOM 801 C C . SER A 1 108 ? -0.604 -14.450 -15.172 1.00 92.31 108 SER A C 1
ATOM 803 O O . SER A 1 108 ? 0.065 -14.952 -14.267 1.00 92.31 108 SER A O 1
ATOM 805 N N . ASP A 1 109 ? -0.083 -13.567 -16.026 1.00 93.31 109 ASP A N 1
ATOM 806 C CA . ASP A 1 109 ? 1.291 -13.089 -15.901 1.00 93.31 109 ASP A CA 1
ATOM 807 C C . ASP A 1 109 ? 1.526 -12.385 -14.545 1.00 93.31 109 ASP A C 1
ATOM 809 O O . ASP A 1 109 ? 0.643 -11.676 -14.037 1.00 93.31 109 ASP A O 1
ATOM 813 N N . PRO A 1 110 ? 2.724 -12.556 -13.951 1.00 93.06 110 PRO A N 1
ATOM 814 C CA . PRO A 1 110 ? 3.021 -12.050 -12.623 1.00 93.06 110 PRO A CA 1
ATOM 815 C C . PRO A 1 110 ? 3.027 -10.524 -12.591 1.00 93.06 110 PRO A C 1
ATOM 817 O O . PRO A 1 110 ? 3.700 -9.865 -13.392 1.00 93.06 110 PRO A O 1
ATOM 820 N N . ARG A 1 111 ? 2.322 -9.965 -11.605 1.00 93.12 111 ARG A N 1
ATOM 821 C CA . ARG A 1 111 ? 2.342 -8.539 -11.287 1.00 93.12 111 ARG A CA 1
ATOM 822 C C . ARG A 1 111 ? 2.461 -8.319 -9.788 1.00 93.12 111 ARG A C 1
ATOM 824 O O . ARG A 1 111 ? 1.630 -8.775 -9.004 1.00 93.12 111 ARG A O 1
ATOM 831 N N . MET A 1 112 ? 3.442 -7.519 -9.413 1.00 93.88 112 MET A N 1
ATOM 832 C CA . MET A 1 112 ? 3.784 -7.165 -8.048 1.00 93.88 112 MET A CA 1
ATOM 833 C C . MET A 1 112 ? 3.785 -5.648 -7.876 1.00 93.88 112 MET A C 1
ATOM 835 O O . MET A 1 112 ? 4.303 -4.916 -8.718 1.00 93.88 112 MET A O 1
ATOM 839 N N . VAL A 1 113 ? 3.232 -5.176 -6.763 1.00 93.50 113 VAL A N 1
ATOM 840 C CA . VAL A 1 113 ? 3.313 -3.772 -6.351 1.00 93.50 113 VAL A CA 1
ATOM 841 C C . VAL A 1 113 ? 4.448 -3.637 -5.345 1.00 93.50 113 VAL A C 1
ATOM 843 O O . VAL A 1 113 ? 4.451 -4.314 -4.317 1.00 93.50 113 VAL A O 1
ATOM 846 N N . VAL A 1 114 ? 5.420 -2.773 -5.641 1.00 94.56 114 VAL A N 1
ATOM 847 C CA . VAL A 1 114 ? 6.572 -2.524 -4.770 1.00 94.56 114 VAL A CA 1
ATOM 848 C C . VAL A 1 114 ? 6.186 -1.503 -3.704 1.00 94.56 114 VAL A C 1
ATOM 850 O O . VAL A 1 114 ? 5.845 -0.360 -4.008 1.00 94.56 114 VAL A O 1
ATOM 853 N N . ILE A 1 115 ? 6.258 -1.914 -2.441 1.00 93.06 115 ILE A N 1
ATOM 854 C CA . ILE A 1 115 ? 5.876 -1.097 -1.276 1.00 93.06 115 ILE A CA 1
ATOM 855 C C . ILE A 1 115 ? 7.121 -0.618 -0.532 1.00 93.06 115 ILE A C 1
ATOM 857 O O . ILE A 1 115 ? 7.080 0.404 0.151 1.00 93.06 115 ILE A O 1
ATOM 861 N N . ARG A 1 116 ? 8.234 -1.350 -0.666 1.00 92.94 116 ARG A N 1
ATOM 862 C CA . ARG A 1 116 ? 9.528 -1.051 -0.054 1.00 92.94 116 ARG A CA 1
ATOM 863 C C . ARG A 1 116 ? 10.668 -1.426 -0.986 1.00 92.94 116 ARG A C 1
ATOM 865 O O . ARG A 1 116 ? 10.543 -2.345 -1.792 1.00 92.94 116 ARG A O 1
ATOM 872 N N . SER A 1 117 ? 11.806 -0.762 -0.854 1.00 93.88 117 SER A N 1
ATOM 873 C CA . SER A 1 117 ? 13.028 -1.196 -1.527 1.00 93.88 117 SER A CA 1
ATOM 874 C C . SER A 1 117 ? 14.244 -1.016 -0.639 1.00 93.88 117 SER A C 1
ATOM 876 O O . SER A 1 117 ? 14.369 -0.030 0.091 1.00 93.88 117 SER A O 1
ATOM 878 N N . PHE A 1 118 ? 15.145 -1.991 -0.711 1.00 91.50 118 PHE A N 1
ATOM 879 C CA . PHE A 1 118 ? 16.270 -2.101 0.199 1.00 91.50 118 PHE A CA 1
ATOM 880 C C . PHE A 1 118 ? 17.567 -2.371 -0.555 1.00 91.50 118 PHE A C 1
ATOM 882 O O . PHE A 1 118 ? 17.602 -3.075 -1.567 1.00 91.50 118 PHE A O 1
ATOM 889 N N . ASP A 1 119 ? 18.639 -1.822 -0.000 1.00 91.69 119 ASP A N 1
ATOM 890 C CA . ASP A 1 119 ? 20.001 -2.257 -0.259 1.00 91.69 119 ASP A CA 1
ATOM 891 C C . ASP A 1 119 ? 20.411 -3.158 0.911 1.00 91.69 119 ASP A C 1
ATOM 893 O O . ASP A 1 119 ? 20.329 -2.742 2.068 1.00 91.69 119 ASP A O 1
ATOM 897 N N . ILE A 1 120 ? 20.769 -4.405 0.611 1.00 89.31 120 ILE A N 1
ATOM 898 C CA . ILE A 1 120 ? 21.153 -5.410 1.613 1.00 89.31 120 ILE A CA 1
ATOM 899 C C . ILE A 1 120 ? 22.670 -5.489 1.821 1.00 89.31 120 ILE A C 1
ATOM 901 O O . ILE A 1 120 ? 23.131 -6.295 2.631 1.00 89.31 120 ILE A O 1
ATOM 905 N N . ASN A 1 121 ? 23.442 -4.679 1.095 1.00 89.38 121 ASN A N 1
ATOM 906 C CA . ASN A 1 121 ? 24.893 -4.633 1.219 1.00 89.38 121 ASN A CA 1
ATOM 907 C C . ASN A 1 121 ? 25.299 -3.824 2.456 1.00 89.38 121 ASN A C 1
ATOM 909 O O . ASN A 1 121 ? 24.705 -2.790 2.777 1.00 89.38 121 ASN A O 1
ATOM 913 N N . ARG A 1 122 ? 26.314 -4.302 3.178 1.00 87.00 122 ARG A N 1
ATOM 914 C CA . ARG A 1 122 ? 26.788 -3.667 4.410 1.00 87.00 122 ARG A CA 1
ATOM 915 C C . ARG A 1 122 ? 27.848 -2.607 4.094 1.00 87.00 122 ARG A C 1
ATOM 917 O O . ARG A 1 122 ? 28.603 -2.746 3.130 1.00 87.00 122 ARG A O 1
ATOM 924 N N . PRO A 1 123 ? 27.958 -1.545 4.914 1.00 84.19 123 PRO A N 1
ATOM 925 C CA . PRO A 1 123 ? 29.055 -0.594 4.780 1.00 84.19 123 PRO A CA 1
ATOM 926 C C . PRO A 1 123 ? 30.411 -1.309 4.873 1.00 84.19 123 PRO A C 1
ATOM 928 O O . PRO A 1 123 ? 30.659 -2.033 5.834 1.00 84.19 123 PRO A O 1
ATOM 931 N N . GLY A 1 124 ? 31.283 -1.092 3.886 1.00 79.44 124 GLY A N 1
ATOM 932 C CA . GLY A 1 124 ? 32.608 -1.720 3.820 1.00 79.44 124 GLY A CA 1
ATOM 933 C C . GLY A 1 124 ? 32.680 -3.003 2.986 1.00 79.44 124 GLY A C 1
ATOM 934 O O . GLY A 1 124 ? 33.779 -3.533 2.817 1.00 79.44 124 GLY A O 1
ATOM 935 N N . ASP A 1 125 ? 31.563 -3.477 2.421 1.00 79.06 125 ASP A N 1
ATOM 936 C CA . ASP A 1 125 ? 31.591 -4.577 1.455 1.00 79.06 125 ASP A CA 1
ATOM 937 C C . ASP A 1 125 ? 32.455 -4.181 0.245 1.00 79.06 125 ASP A C 1
ATOM 939 O O . ASP A 1 125 ? 32.204 -3.192 -0.449 1.00 79.06 125 ASP A O 1
ATOM 943 N N . THR A 1 126 ? 33.530 -4.940 0.021 1.00 70.19 126 THR A N 1
ATOM 944 C CA . THR A 1 126 ? 34.504 -4.655 -1.035 1.00 70.19 126 THR A CA 1
ATOM 945 C C . THR A 1 126 ? 34.082 -5.307 -2.341 1.00 70.19 126 THR A C 1
ATOM 947 O O . THR A 1 126 ? 33.826 -6.510 -2.420 1.00 70.19 126 THR A O 1
ATOM 950 N N . LEU A 1 127 ? 34.049 -4.502 -3.400 1.00 69.56 127 LEU A N 1
ATOM 951 C CA . LEU A 1 127 ? 33.779 -4.968 -4.750 1.00 69.56 127 LEU A CA 1
ATOM 952 C C . LEU A 1 127 ? 35.035 -5.680 -5.273 1.00 69.56 127 LEU A C 1
ATOM 954 O O . LEU A 1 127 ? 36.006 -5.032 -5.665 1.00 69.56 127 LEU A O 1
ATOM 958 N N . LYS A 1 128 ? 35.050 -7.019 -5.266 1.00 66.25 128 LYS A N 1
ATOM 959 C CA . LYS A 1 128 ? 36.148 -7.774 -5.885 1.00 66.25 128 LYS A CA 1
ATOM 960 C C . LYS A 1 128 ? 35.905 -7.818 -7.390 1.00 66.25 128 LYS A C 1
ATOM 962 O O . LYS A 1 128 ? 35.081 -8.590 -7.882 1.00 66.25 128 LYS A O 1
ATOM 967 N N . LEU A 1 129 ? 36.617 -6.962 -8.118 1.00 57.94 129 LEU A N 1
ATOM 968 C CA . LEU A 1 129 ? 36.670 -6.986 -9.578 1.00 57.94 129 LEU A CA 1
ATOM 969 C C . LEU A 1 129 ? 37.520 -8.183 -10.016 1.00 57.94 129 LEU A C 1
ATOM 971 O O . LEU A 1 129 ? 38.737 -8.089 -10.135 1.00 57.94 129 LEU A O 1
ATOM 975 N N . SER A 1 130 ? 36.880 -9.327 -10.235 1.00 50.91 130 SER A N 1
ATOM 976 C CA . SER A 1 130 ? 37.455 -10.406 -11.038 1.00 50.91 130 SER A CA 1
ATOM 977 C C . SER A 1 130 ? 36.912 -10.252 -12.457 1.00 50.91 130 SER A C 1
ATOM 979 O O . SER A 1 130 ? 35.750 -9.886 -12.618 1.00 50.91 130 SER A O 1
ATOM 981 N N . GLY A 1 131 ? 37.715 -10.506 -13.494 1.00 50.38 131 GLY A N 1
ATOM 982 C CA . GLY A 1 131 ? 37.422 -10.208 -14.911 1.00 50.38 131 GLY A CA 1
ATOM 983 C C . GLY A 1 131 ? 36.153 -10.828 -15.533 1.00 50.38 131 GLY A C 1
ATOM 984 O O . GLY A 1 131 ? 35.990 -10.770 -16.747 1.00 50.38 131 GLY A O 1
ATOM 985 N N . LYS A 1 132 ? 35.251 -11.416 -14.736 1.00 46.34 132 LYS A N 1
ATOM 986 C CA . LYS A 1 132 ? 33.918 -11.912 -15.120 1.00 46.34 132 LYS A CA 1
ATOM 987 C C . LYS A 1 132 ? 32.759 -11.385 -14.250 1.00 46.34 132 LYS A C 1
ATOM 989 O O . LYS A 1 132 ? 31.655 -11.909 -14.352 1.00 46.34 132 LYS A O 1
ATOM 994 N N . GLY A 1 133 ? 32.972 -10.358 -13.424 1.00 52.34 133 GLY A N 1
ATOM 995 C CA . GLY A 1 133 ? 31.899 -9.679 -12.687 1.00 52.34 133 GLY A CA 1
ATOM 996 C C . GLY A 1 133 ? 32.313 -9.154 -11.312 1.00 52.34 133 GLY A C 1
ATOM 997 O O . GLY A 1 133 ? 33.334 -9.552 -10.751 1.00 52.34 133 GLY A O 1
ATOM 998 N N . ALA A 1 134 ? 31.491 -8.255 -10.767 1.00 55.47 134 ALA A N 1
ATOM 999 C CA . ALA A 1 134 ? 31.596 -7.774 -9.395 1.00 55.47 134 ALA A CA 1
ATOM 1000 C C . ALA A 1 134 ? 31.198 -8.903 -8.429 1.00 55.47 134 ALA A C 1
ATOM 1002 O O . ALA A 1 134 ? 30.017 -9.137 -8.195 1.00 55.47 134 ALA A O 1
ATOM 1003 N N . SER A 1 135 ? 32.174 -9.638 -7.896 1.00 57.75 135 SER A N 1
ATOM 1004 C CA . SER A 1 135 ? 31.914 -10.692 -6.913 1.00 57.75 135 SER A CA 1
ATOM 1005 C C . SER A 1 135 ? 31.978 -10.087 -5.511 1.00 57.75 135 SER A C 1
ATOM 1007 O O . SER A 1 135 ? 33.040 -9.651 -5.069 1.00 57.75 135 SER A O 1
ATOM 1009 N N . GLY A 1 136 ? 30.835 -9.995 -4.831 1.00 70.38 136 GLY A N 1
ATOM 1010 C CA . GLY A 1 136 ? 30.758 -9.541 -3.436 1.00 70.38 136 GLY A CA 1
ATOM 1011 C C . GLY A 1 136 ? 29.542 -8.676 -3.116 1.00 70.38 136 GLY A C 1
ATOM 1012 O O . GLY A 1 136 ? 29.012 -8.780 -2.016 1.00 70.38 136 GLY A O 1
ATOM 1013 N N . LEU A 1 137 ? 29.061 -7.887 -4.079 1.00 82.81 137 LEU A N 1
ATOM 1014 C CA . LEU A 1 137 ? 27.837 -7.100 -3.923 1.00 82.81 137 LEU A CA 1
ATOM 1015 C C . LEU A 1 137 ? 26.636 -7.901 -4.405 1.00 82.81 137 LEU A C 1
ATOM 1017 O O . LEU A 1 137 ? 26.652 -8.471 -5.496 1.00 82.81 137 LEU A O 1
ATOM 1021 N N . LYS A 1 138 ? 25.587 -7.913 -3.591 1.00 87.12 138 LYS A N 1
ATOM 1022 C CA . LYS A 1 138 ? 24.273 -8.411 -3.985 1.00 87.12 138 LYS A CA 1
ATOM 1023 C C . LYS A 1 138 ? 23.510 -7.291 -4.669 1.00 87.12 138 LYS A C 1
ATOM 1025 O O . LYS A 1 138 ? 23.704 -6.121 -4.339 1.00 87.12 138 LYS A O 1
ATOM 1030 N N . GLY A 1 139 ? 22.647 -7.642 -5.613 1.00 90.06 139 GLY A N 1
ATOM 1031 C CA . GLY A 1 139 ? 21.789 -6.652 -6.246 1.00 90.06 139 GLY A CA 1
ATOM 1032 C C . GLY A 1 139 ? 20.701 -6.124 -5.304 1.00 90.06 139 GLY A C 1
ATOM 1033 O O . GLY A 1 139 ? 20.551 -6.556 -4.156 1.00 90.06 139 GLY A O 1
ATOM 1034 N N . GLY A 1 140 ? 19.958 -5.132 -5.782 1.00 92.88 140 GLY A N 1
ATOM 1035 C CA . GLY A 1 140 ? 18.905 -4.481 -5.012 1.00 92.88 140 GLY A CA 1
ATOM 1036 C C . GLY A 1 140 ? 17.686 -5.376 -4.762 1.00 92.88 140 GLY A C 1
ATOM 1037 O O . GLY A 1 140 ? 17.323 -6.217 -5.591 1.00 92.88 140 GLY A O 1
ATOM 1038 N N . VAL A 1 141 ? 17.022 -5.167 -3.622 1.00 94.94 141 VAL A N 1
ATOM 1039 C CA . VAL A 1 141 ? 15.833 -5.930 -3.214 1.00 94.94 141 VAL A CA 1
ATOM 1040 C C . VAL A 1 141 ? 14.585 -5.057 -3.311 1.00 94.94 141 VAL A C 1
ATOM 1042 O O . VAL A 1 141 ? 14.521 -3.975 -2.722 1.00 94.94 141 VAL A O 1
ATOM 1045 N N . ALA A 1 142 ? 13.568 -5.549 -4.017 1.00 95.25 142 ALA A N 1
ATOM 1046 C CA . ALA A 1 142 ? 12.234 -4.958 -4.057 1.00 95.25 142 ALA A CA 1
ATOM 1047 C C . ALA A 1 142 ? 11.291 -5.759 -3.148 1.00 95.25 142 ALA A C 1
ATOM 1049 O O . ALA A 1 142 ? 11.068 -6.947 -3.366 1.00 95.25 142 ALA A O 1
ATOM 1050 N N . GLY A 1 143 ? 10.751 -5.112 -2.117 1.00 94.62 143 GLY A N 1
ATOM 1051 C CA . GLY A 1 143 ? 9.774 -5.686 -1.196 1.00 94.62 143 GLY A CA 1
ATOM 1052 C C . GLY A 1 143 ? 8.359 -5.242 -1.549 1.00 94.62 143 GLY A C 1
ATOM 1053 O O . GLY A 1 143 ? 8.093 -4.056 -1.757 1.00 94.62 143 GLY A O 1
ATOM 1054 N N . GLY A 1 144 ? 7.425 -6.179 -1.610 1.00 93.88 144 GLY A N 1
ATOM 1055 C CA . GLY A 1 144 ? 6.059 -5.855 -1.999 1.00 93.88 144 GLY A CA 1
ATOM 1056 C C . GLY A 1 144 ? 5.143 -7.060 -2.018 1.00 93.88 144 GLY A C 1
ATOM 1057 O O . GLY A 1 144 ? 5.511 -8.130 -1.542 1.00 93.88 144 GLY A O 1
ATOM 1058 N N . SER A 1 145 ? 3.955 -6.877 -2.582 1.00 93.38 145 SER A N 1
ATOM 1059 C CA . SER A 1 145 ? 2.952 -7.936 -2.673 1.00 93.38 145 SER A CA 1
ATOM 1060 C C . SER A 1 145 ? 2.647 -8.279 -4.124 1.00 93.38 145 SER A C 1
ATOM 1062 O O . SER A 1 145 ? 2.529 -7.391 -4.976 1.00 93.38 145 SER A O 1
ATOM 1064 N N . ILE A 1 146 ? 2.543 -9.576 -4.410 1.00 93.75 146 ILE A N 1
ATOM 1065 C CA . ILE A 1 146 ? 2.138 -10.077 -5.720 1.00 93.75 146 ILE A CA 1
ATOM 1066 C C . ILE A 1 146 ? 0.611 -10.036 -5.791 1.00 93.75 146 ILE A C 1
ATOM 1068 O O . ILE A 1 146 ? -0.085 -10.682 -5.016 1.00 93.75 146 ILE A O 1
ATOM 1072 N N . THR A 1 147 ? 0.090 -9.271 -6.743 1.00 90.00 147 THR A N 1
ATOM 1073 C CA . THR A 1 147 ? -1.354 -9.092 -6.955 1.00 90.00 147 THR A CA 1
ATOM 1074 C C . THR A 1 147 ? -1.972 -10.248 -7.742 1.00 90.00 147 THR A C 1
ATOM 1076 O O . THR A 1 147 ? -3.076 -10.687 -7.425 1.00 90.00 147 THR A O 1
ATOM 1079 N N . ARG A 1 148 ? -1.255 -10.753 -8.753 1.00 91.69 148 ARG A N 1
ATOM 1080 C CA . ARG A 1 148 ? -1.649 -11.875 -9.617 1.00 91.69 148 ARG A CA 1
ATOM 1081 C C . ARG A 1 148 ? -0.425 -12.544 -10.232 1.00 91.69 148 ARG A C 1
ATOM 1083 O O . ARG A 1 148 ? 0.622 -11.903 -10.339 1.00 91.69 148 ARG A O 1
ATOM 1090 N N . GLY A 1 149 ? -0.597 -13.789 -10.663 1.00 93.25 149 GLY A N 1
ATOM 1091 C CA . GLY A 1 149 ? 0.422 -14.622 -11.292 1.00 93.25 149 GLY A CA 1
ATOM 1092 C C . GLY A 1 149 ? 1.491 -15.137 -10.331 1.00 93.25 149 GLY A C 1
ATOM 1093 O O . GLY A 1 149 ? 1.592 -14.714 -9.183 1.00 93.25 149 GLY A O 1
ATOM 1094 N N . VAL A 1 150 ? 2.306 -16.075 -10.804 1.00 94.69 150 VAL A N 1
ATOM 1095 C CA . VAL A 1 150 ? 3.384 -16.685 -10.012 1.00 94.69 150 VAL A CA 1
ATOM 1096 C C . VAL A 1 150 ? 4.732 -16.203 -10.531 1.00 94.69 150 VAL A C 1
ATOM 1098 O O . VAL A 1 150 ? 5.003 -16.298 -11.726 1.00 94.69 150 VAL A O 1
ATOM 1101 N N . LEU A 1 151 ? 5.585 -15.715 -9.631 1.00 94.75 151 LEU A N 1
ATOM 1102 C CA . LEU A 1 151 ? 6.945 -15.283 -9.954 1.00 94.75 151 LEU A CA 1
ATOM 1103 C C . LEU A 1 151 ? 7.946 -16.385 -9.600 1.00 94.75 151 LEU A C 1
ATOM 1105 O O . LEU A 1 151 ? 7.857 -16.974 -8.523 1.00 94.75 151 LEU A O 1
ATOM 1109 N N . ARG A 1 152 ? 8.912 -16.671 -10.473 1.00 95.12 152 ARG A N 1
ATOM 1110 C CA . ARG A 1 152 ? 9.934 -17.702 -10.247 1.00 95.12 152 ARG A CA 1
ATOM 1111 C C . ARG A 1 152 ? 11.334 -17.102 -10.220 1.00 95.12 152 ARG A C 1
ATOM 1113 O O . ARG A 1 152 ? 11.608 -16.050 -10.797 1.00 95.12 152 ARG A O 1
ATOM 1120 N N . VAL A 1 153 ? 12.243 -17.793 -9.537 1.00 95.50 153 VAL A N 1
ATOM 1121 C CA . VAL A 1 153 ? 13.668 -17.448 -9.582 1.00 95.50 153 VAL A CA 1
ATOM 1122 C C . VAL A 1 153 ? 14.179 -17.594 -11.021 1.00 95.50 153 VAL A C 1
ATOM 1124 O O . VAL A 1 153 ? 13.837 -18.555 -11.706 1.00 95.50 153 VAL A O 1
ATOM 1127 N N . ASN A 1 154 ? 15.026 -16.658 -11.454 1.00 94.44 154 ASN A N 1
ATOM 1128 C CA . ASN A 1 154 ? 15.546 -16.472 -12.814 1.00 94.44 154 ASN A CA 1
ATOM 1129 C C . ASN A 1 154 ? 14.585 -15.865 -13.846 1.00 94.44 154 ASN A C 1
ATOM 1131 O O . ASN A 1 154 ? 15.012 -15.645 -14.985 1.00 94.44 154 ASN A O 1
ATOM 1135 N N . ASP A 1 155 ? 13.352 -15.519 -13.472 1.00 94.31 155 ASP A N 1
ATOM 1136 C CA . ASP A 1 155 ? 12.453 -14.807 -14.379 1.00 94.31 155 ASP A CA 1
ATOM 1137 C C . ASP A 1 155 ? 13.011 -13.422 -14.735 1.00 94.31 155 ASP A C 1
ATOM 1139 O O . ASP A 1 155 ? 13.602 -12.718 -13.906 1.00 94.31 155 ASP A O 1
ATOM 1143 N N . VAL A 1 156 ? 12.818 -13.022 -15.993 1.00 95.50 156 VAL A N 1
ATOM 1144 C CA . VAL A 1 156 ? 13.109 -11.661 -16.451 1.00 95.50 156 VAL A CA 1
ATOM 1145 C C . VAL A 1 156 ? 11.898 -10.792 -16.151 1.00 95.50 156 VAL A C 1
ATOM 1147 O O . VAL A 1 156 ? 10.792 -11.065 -16.618 1.00 95.50 156 VAL A O 1
ATOM 1150 N N . VAL A 1 157 ? 12.123 -9.733 -15.383 1.00 95.31 157 VAL A N 1
ATOM 1151 C CA . VAL A 1 157 ? 11.087 -8.810 -14.925 1.00 95.31 157 VAL A CA 1
ATOM 1152 C C . VAL A 1 157 ? 11.413 -7.383 -15.336 1.00 95.31 157 VAL A C 1
ATOM 1154 O O . VAL A 1 157 ? 12.571 -6.989 -15.487 1.00 95.31 157 VAL A O 1
ATOM 1157 N N . GLU A 1 158 ? 10.365 -6.596 -15.520 1.00 95.25 158 GLU A N 1
ATOM 1158 C CA . GLU A 1 158 ? 10.423 -5.178 -15.826 1.00 95.25 158 GLU A CA 1
ATOM 1159 C C . GLU A 1 158 ? 9.734 -4.386 -14.715 1.00 95.25 158 GLU A C 1
ATOM 1161 O O . GLU A 1 158 ? 8.650 -4.741 -14.252 1.00 95.25 158 GLU A O 1
ATOM 1166 N N . ILE A 1 159 ? 10.372 -3.299 -14.291 1.00 95.00 159 ILE A N 1
ATOM 1167 C CA . ILE A 1 159 ? 9.846 -2.370 -13.297 1.00 95.00 159 ILE A CA 1
ATOM 1168 C C . ILE A 1 159 ? 9.414 -1.093 -14.014 1.00 95.00 159 ILE A C 1
ATOM 1170 O O . ILE A 1 159 ? 10.240 -0.405 -14.623 1.00 95.00 159 ILE A O 1
ATOM 1174 N N . ARG A 1 160 ? 8.125 -0.758 -13.903 1.00 93.12 160 ARG A N 1
ATOM 1175 C CA . ARG A 1 160 ? 7.521 0.473 -14.432 1.00 93.12 160 ARG A CA 1
ATOM 1176 C C . ARG A 1 160 ? 6.909 1.312 -13.304 1.00 93.12 160 ARG A C 1
ATOM 1178 O O . ARG A 1 160 ? 6.333 0.736 -12.387 1.00 93.12 160 ARG A O 1
ATOM 1185 N N . PRO A 1 161 ? 6.962 2.655 -13.355 1.00 87.94 161 PRO A N 1
ATOM 1186 C CA . PRO A 1 161 ? 7.555 3.495 -14.403 1.00 87.94 161 PRO A CA 1
ATOM 1187 C C . PRO A 1 161 ? 9.082 3.352 -14.532 1.00 87.94 161 PRO A C 1
ATOM 1189 O O . PRO A 1 161 ? 9.609 3.546 -15.619 1.00 87.94 161 PRO A O 1
ATOM 1192 N N . GLY A 1 162 ? 9.788 2.921 -13.484 1.00 89.00 162 GLY A N 1
ATOM 1193 C CA . GLY A 1 162 ? 11.244 2.759 -13.531 1.00 89.00 162 GLY A CA 1
ATOM 1194 C C . GLY A 1 162 ? 11.961 4.077 -13.244 1.00 89.00 162 GLY A C 1
ATOM 1195 O O . GLY A 1 162 ? 11.596 4.779 -12.296 1.00 89.00 162 GLY A O 1
ATOM 1196 N N . LEU A 1 163 ? 12.987 4.413 -14.031 1.00 89.25 163 LEU A N 1
ATOM 1197 C CA . LEU A 1 163 ? 13.736 5.656 -13.857 1.00 89.25 163 LEU A CA 1
ATOM 1198 C C . LEU A 1 163 ? 13.020 6.805 -14.571 1.00 89.25 163 LEU A C 1
ATOM 1200 O O . LEU A 1 163 ? 12.818 6.773 -15.784 1.00 89.25 163 LEU A O 1
ATOM 1204 N N . VAL A 1 164 ? 12.667 7.831 -13.802 1.00 88.44 164 VAL A N 1
ATOM 1205 C CA . VAL A 1 164 ? 12.052 9.055 -14.315 1.00 88.44 164 VAL A CA 1
ATOM 1206 C C . VAL A 1 164 ? 13.119 10.139 -14.349 1.00 88.44 164 VAL A C 1
ATOM 1208 O O . VAL A 1 164 ? 13.614 10.552 -13.300 1.00 88.44 164 VAL A O 1
ATOM 1211 N N . THR A 1 165 ? 13.467 10.606 -15.542 1.00 87.50 165 THR A N 1
ATOM 1212 C CA . THR A 1 165 ? 14.375 11.738 -15.748 1.00 87.50 165 THR A CA 1
ATOM 1213 C C . THR A 1 165 ? 13.619 12.896 -16.389 1.00 87.50 165 THR A C 1
ATOM 1215 O O . THR A 1 165 ? 12.582 12.721 -17.030 1.00 87.50 165 THR A O 1
ATOM 1218 N N . ARG A 1 166 ? 14.108 14.117 -16.172 1.00 85.38 166 ARG A N 1
ATOM 1219 C CA . ARG A 1 166 ? 13.613 15.304 -16.871 1.00 85.38 166 ARG A CA 1
ATOM 1220 C C . ARG A 1 166 ? 14.721 15.792 -17.790 1.00 85.38 166 ARG A C 1
ATOM 1222 O O . ARG A 1 166 ? 15.837 16.015 -17.328 1.00 85.38 166 ARG A O 1
ATOM 1229 N N . ASP A 1 167 ? 14.411 15.926 -19.072 1.00 83.25 167 ASP A N 1
ATOM 1230 C CA . ASP A 1 167 ? 15.328 16.529 -20.037 1.00 83.25 167 ASP A CA 1
ATOM 1231 C C . ASP A 1 167 ? 15.478 18.037 -19.789 1.00 83.25 167 ASP A C 1
ATOM 1233 O O . ASP A 1 167 ? 14.648 18.659 -19.123 1.00 83.25 167 ASP A O 1
ATOM 1237 N N . SER A 1 168 ? 16.481 18.655 -20.422 1.00 79.94 168 SER A N 1
ATOM 1238 C CA . SER A 1 168 ? 16.716 20.109 -20.410 1.00 79.94 168 SER A CA 1
ATOM 1239 C C . SER A 1 168 ? 15.499 20.943 -20.843 1.00 79.94 168 SER A C 1
ATOM 1241 O O . SER A 1 168 ? 15.350 22.078 -20.407 1.00 79.94 168 SER A O 1
ATOM 1243 N N . ASN A 1 169 ? 14.590 20.364 -21.637 1.00 78.19 169 ASN A N 1
ATOM 1244 C CA . ASN A 1 169 ? 13.342 20.998 -22.081 1.00 78.19 169 ASN A CA 1
ATOM 1245 C C . ASN A 1 169 ? 12.155 20.737 -21.127 1.00 78.19 169 ASN A C 1
ATOM 1247 O O . ASN A 1 169 ? 11.005 20.975 -21.487 1.00 78.19 169 ASN A O 1
ATOM 1251 N N . ASN A 1 170 ? 12.413 20.211 -19.923 1.00 78.25 170 ASN A N 1
ATOM 1252 C CA . ASN A 1 170 ? 11.419 19.846 -18.906 1.00 78.25 170 ASN A CA 1
ATOM 1253 C C . ASN A 1 170 ? 10.403 18.774 -19.363 1.00 78.25 170 ASN A C 1
ATOM 1255 O O . ASN A 1 170 ? 9.318 18.635 -18.792 1.00 78.25 170 ASN A O 1
ATOM 1259 N N . HIS A 1 171 ? 10.751 17.999 -20.395 1.00 80.94 171 HIS A N 1
ATOM 1260 C CA . HIS A 1 171 ? 10.002 16.812 -20.793 1.00 80.94 171 HIS A CA 1
ATOM 1261 C C . HIS A 1 171 ? 10.363 15.641 -19.883 1.00 80.94 171 HIS A C 1
ATOM 1263 O O . HIS A 1 171 ? 11.533 15.403 -19.584 1.00 80.94 171 HIS A O 1
ATOM 1269 N N . ILE A 1 172 ? 9.337 14.922 -19.431 1.00 84.31 172 ILE A N 1
ATOM 1270 C CA . ILE A 1 172 ? 9.493 13.739 -18.588 1.00 84.31 172 ILE A CA 1
ATOM 1271 C C . ILE A 1 172 ? 9.842 12.564 -19.500 1.00 84.31 172 ILE A C 1
ATOM 1273 O O . ILE A 1 172 ? 9.019 12.175 -20.328 1.00 84.31 172 ILE A O 1
ATOM 1277 N N . ARG A 1 173 ? 11.035 11.996 -19.326 1.00 86.75 173 ARG A N 1
ATOM 1278 C CA . ARG A 1 173 ? 11.442 10.725 -19.926 1.00 86.75 173 ARG A CA 1
ATOM 1279 C C . ARG A 1 173 ? 11.332 9.617 -18.896 1.00 86.75 173 ARG A C 1
ATOM 1281 O O . ARG A 1 173 ? 11.650 9.802 -17.718 1.00 86.75 173 ARG A O 1
ATOM 1288 N N . VAL A 1 174 ? 10.839 8.469 -19.338 1.00 89.00 174 VAL A N 1
ATOM 1289 C CA . VAL A 1 174 ? 10.619 7.311 -18.476 1.00 89.00 174 VAL A CA 1
ATOM 1290 C C . VAL A 1 174 ? 11.273 6.111 -19.118 1.00 89.00 174 VAL A C 1
ATOM 1292 O O . VAL A 1 174 ? 10.869 5.684 -20.197 1.00 89.00 174 VAL A O 1
ATOM 1295 N N . ARG A 1 175 ? 12.257 5.560 -18.411 1.00 90.69 175 ARG A N 1
ATOM 1296 C CA . ARG A 1 175 ? 12.971 4.360 -18.821 1.00 9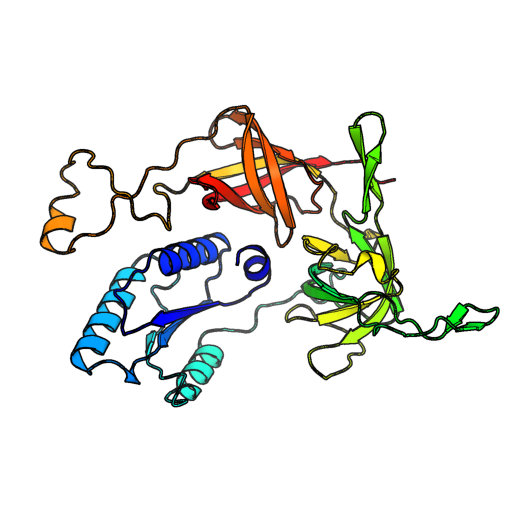0.69 175 ARG A CA 1
ATOM 1297 C C . ARG A 1 175 ? 12.636 3.209 -17.867 1.00 90.69 175 ARG A C 1
ATOM 1299 O O . ARG A 1 175 ? 13.060 3.249 -16.704 1.00 90.69 175 ARG A O 1
ATOM 1306 N N . PRO A 1 176 ? 11.917 2.175 -18.335 1.00 92.56 176 PRO A N 1
ATOM 1307 C CA . PRO A 1 176 ? 11.678 0.968 -17.556 1.00 92.56 176 PRO A CA 1
ATOM 1308 C C . PRO A 1 176 ? 12.989 0.285 -17.159 1.00 92.56 176 PRO A C 1
ATOM 1310 O O . PRO A 1 176 ? 13.962 0.269 -17.919 1.00 92.56 176 PRO A O 1
ATOM 1313 N N . LEU A 1 177 ? 13.017 -0.310 -15.968 1.00 93.31 177 LEU A N 1
ATOM 1314 C CA . LEU A 1 177 ? 14.177 -1.068 -15.501 1.00 93.31 177 LEU A CA 1
ATOM 1315 C C . LEU A 1 177 ? 13.933 -2.553 -15.744 1.00 93.31 177 LEU A C 1
ATOM 1317 O O . LEU A 1 177 ? 13.051 -3.143 -15.125 1.00 93.31 177 LEU A O 1
ATOM 1321 N N . ARG A 1 178 ? 14.717 -3.159 -16.633 1.00 94.50 178 ARG A N 1
ATOM 1322 C CA . ARG A 1 178 ? 14.701 -4.607 -16.865 1.00 94.50 178 ARG A CA 1
ATOM 1323 C C . ARG A 1 178 ? 15.763 -5.276 -16.014 1.00 94.50 178 ARG A C 1
ATOM 1325 O O . ARG A 1 178 ? 16.905 -4.825 -15.979 1.00 94.50 178 ARG A O 1
ATOM 1332 N N . THR A 1 179 ? 15.386 -6.350 -15.339 1.00 94.81 179 THR A N 1
ATOM 1333 C CA . THR A 1 179 ? 16.278 -7.118 -14.472 1.00 94.81 179 THR A CA 1
ATOM 1334 C C . THR A 1 179 ? 15.872 -8.586 -14.438 1.00 94.81 179 THR A C 1
ATOM 1336 O O . THR A 1 179 ? 14.853 -8.980 -15.005 1.00 94.81 179 THR A O 1
ATOM 1339 N N . ARG A 1 180 ? 16.686 -9.411 -13.786 1.00 95.38 180 ARG A N 1
ATOM 1340 C CA . ARG A 1 180 ? 16.390 -10.816 -13.513 1.00 95.38 180 ARG A CA 1
ATOM 1341 C C . ARG A 1 180 ? 16.202 -11.009 -12.015 1.00 95.38 180 ARG A C 1
ATOM 1343 O O . ARG A 1 180 ? 16.927 -10.405 -11.222 1.00 95.38 180 ARG A O 1
ATOM 1350 N N . VAL A 1 181 ? 15.252 -11.861 -11.649 1.00 95.75 181 VAL A N 1
ATOM 1351 C CA . VAL A 1 181 ? 15.053 -12.308 -10.269 1.00 95.75 181 VAL A CA 1
ATOM 1352 C C . VAL A 1 181 ? 16.180 -13.265 -9.889 1.00 95.75 181 VAL A C 1
ATOM 1354 O O . VAL A 1 181 ? 16.314 -14.334 -10.477 1.00 95.75 181 VAL A O 1
ATOM 1357 N N . GLU A 1 182 ? 16.986 -12.884 -8.907 1.00 93.88 182 GLU A N 1
ATOM 1358 C CA . GLU A 1 182 ? 18.074 -13.703 -8.366 1.00 93.88 182 GLU A CA 1
ATOM 1359 C C . GLU A 1 182 ? 17.586 -14.582 -7.210 1.00 93.88 182 GLU A C 1
ATOM 1361 O O . GLU A 1 182 ? 17.947 -15.752 -7.112 1.00 93.88 182 GLU A O 1
ATOM 1366 N N . SER A 1 183 ? 16.745 -14.032 -6.335 1.00 94.62 183 SER A N 1
ATOM 1367 C CA . SER A 1 183 ? 16.214 -14.753 -5.179 1.00 94.62 183 SER A CA 1
ATOM 1368 C C . SER A 1 183 ? 14.822 -14.260 -4.802 1.00 94.62 183 SER A C 1
ATOM 1370 O O . SER A 1 183 ? 14.448 -13.120 -5.079 1.00 94.62 183 SER A O 1
ATOM 1372 N N . LEU A 1 184 ? 14.052 -15.138 -4.168 1.00 95.94 184 LEU A N 1
ATOM 1373 C CA . LEU A 1 184 ? 12.758 -14.826 -3.575 1.00 95.94 184 LEU A CA 1
ATOM 1374 C C . LEU A 1 184 ? 12.813 -15.230 -2.103 1.00 95.94 184 LEU A C 1
ATOM 1376 O O . LEU A 1 184 ? 13.299 -16.313 -1.774 1.00 95.94 184 LEU A O 1
ATOM 1380 N N . GLY A 1 185 ? 12.326 -14.366 -1.221 1.00 93.31 185 GLY A N 1
ATOM 1381 C CA . GLY A 1 185 ? 12.289 -14.630 0.212 1.00 93.31 185 GLY A CA 1
ATOM 1382 C C . GLY A 1 185 ? 11.013 -14.108 0.850 1.00 93.31 185 GLY A C 1
ATOM 1383 O O . GLY A 1 185 ? 10.522 -13.041 0.485 1.00 93.31 185 GLY A O 1
ATOM 1384 N N . SER A 1 186 ? 10.498 -14.860 1.813 1.00 93.12 186 SER A N 1
ATOM 1385 C CA . SER A 1 186 ? 9.452 -14.417 2.731 1.00 93.12 186 SER A CA 1
ATOM 1386 C C . SER A 1 186 ? 9.956 -14.668 4.142 1.00 93.12 186 SER A C 1
ATOM 1388 O O . SER A 1 186 ? 10.325 -15.795 4.468 1.00 93.12 186 SER A O 1
ATOM 1390 N N . GLU A 1 187 ? 10.004 -13.620 4.962 1.00 88.94 187 GLU A N 1
ATOM 1391 C CA . GLU A 1 187 ? 10.540 -13.674 6.328 1.00 88.94 187 GLU A CA 1
ATOM 1392 C C . GLU A 1 187 ? 11.976 -14.240 6.369 1.00 88.94 187 GLU A C 1
ATOM 1394 O O . GLU A 1 187 ? 12.903 -13.627 5.840 1.00 88.94 187 GLU A O 1
ATOM 1399 N N . SER A 1 188 ? 12.167 -15.408 6.985 1.00 89.56 188 SER A N 1
ATOM 1400 C CA . SER A 1 188 ? 13.432 -16.148 7.054 1.00 89.56 188 SER A CA 1
ATOM 1401 C C . SER A 1 188 ? 13.552 -17.249 5.992 1.00 89.56 188 SER A C 1
ATOM 1403 O O . SER A 1 188 ? 14.611 -17.866 5.856 1.00 89.56 188 SER A O 1
ATOM 1405 N N . THR A 1 189 ? 12.491 -17.496 5.221 1.00 93.06 189 THR A N 1
ATOM 1406 C CA . THR A 1 189 ? 12.391 -18.630 4.299 1.00 93.06 189 THR A CA 1
ATOM 1407 C C . THR A 1 189 ? 12.726 -18.217 2.870 1.00 93.06 189 THR A C 1
ATOM 1409 O O . THR A 1 189 ? 12.145 -17.284 2.311 1.00 93.06 189 THR A O 1
ATOM 1412 N N . GLN A 1 190 ? 13.647 -18.951 2.242 1.00 93.19 190 GLN A N 1
ATOM 1413 C CA . GLN A 1 190 ? 13.947 -18.804 0.817 1.00 93.19 190 GLN A CA 1
ATOM 1414 C C . GLN A 1 190 ? 12.948 -19.590 -0.032 1.00 93.19 190 GLN A C 1
ATOM 1416 O O . GLN A 1 190 ? 12.648 -20.751 0.247 1.00 93.19 190 GLN A O 1
ATOM 1421 N N . LEU A 1 191 ? 12.460 -18.962 -1.099 1.00 93.81 191 LEU A N 1
ATOM 1422 C CA . LEU A 1 191 ? 11.413 -19.497 -1.959 1.00 93.81 191 LEU A CA 1
ATOM 1423 C C . LEU A 1 191 ? 11.944 -19.757 -3.373 1.00 93.81 191 LEU A C 1
ATOM 1425 O O . LEU A 1 191 ? 12.717 -18.976 -3.925 1.00 93.81 191 LEU A O 1
ATOM 1429 N N . LYS A 1 192 ? 11.493 -20.855 -3.991 1.00 93.44 192 LYS A N 1
ATOM 1430 C CA . LYS A 1 192 ? 11.772 -21.156 -5.412 1.00 93.44 192 LYS A CA 1
ATOM 1431 C C . LYS A 1 192 ? 10.804 -20.439 -6.356 1.00 93.44 192 LYS A C 1
ATOM 1433 O O . LYS A 1 192 ? 11.159 -20.096 -7.483 1.00 93.44 192 LYS A O 1
ATOM 1438 N N . PHE A 1 193 ? 9.578 -20.237 -5.892 1.00 93.94 193 PHE A N 1
ATOM 1439 C CA . PHE A 1 193 ? 8.528 -19.493 -6.566 1.00 93.94 193 PHE A CA 1
ATOM 1440 C C . PHE A 1 193 ? 7.709 -18.744 -5.517 1.00 93.94 193 PHE A C 1
ATOM 1442 O O . PHE A 1 193 ? 7.633 -19.170 -4.365 1.00 93.94 193 PHE A O 1
ATOM 1449 N N . ALA A 1 194 ? 7.108 -17.636 -5.923 1.00 94.19 194 ALA A N 1
ATOM 1450 C CA . ALA A 1 194 ? 6.284 -16.790 -5.085 1.00 94.19 194 ALA A CA 1
ATOM 1451 C C . ALA A 1 194 ? 4.882 -16.686 -5.687 1.00 94.19 194 ALA A C 1
ATOM 1453 O O . ALA A 1 194 ? 4.721 -16.440 -6.885 1.00 94.19 194 ALA A O 1
ATOM 1454 N N . VAL A 1 195 ? 3.880 -16.917 -4.848 1.00 93.19 195 VAL A N 1
ATOM 1455 C CA . VAL A 1 195 ? 2.461 -16.896 -5.212 1.00 93.19 195 VAL A CA 1
ATOM 1456 C C . VAL A 1 195 ? 1.845 -15.518 -4.934 1.00 93.19 195 VAL A C 1
ATOM 1458 O O . VAL A 1 195 ? 2.428 -14.750 -4.168 1.00 93.19 195 VAL A O 1
ATOM 1461 N N . PRO A 1 196 ? 0.685 -15.182 -5.531 1.00 92.50 196 PRO A N 1
ATOM 1462 C CA . PRO A 1 196 ? -0.058 -13.982 -5.169 1.00 92.50 196 PRO A CA 1
ATOM 1463 C C . PRO A 1 196 ? -0.454 -13.966 -3.693 1.00 92.50 196 PRO A C 1
ATOM 1465 O O . PRO A 1 196 ? -0.862 -14.991 -3.145 1.00 92.50 196 PRO A O 1
ATOM 1468 N N . GLY A 1 197 ? -0.411 -12.782 -3.090 1.00 85.69 197 GLY A N 1
ATOM 1469 C CA . GLY A 1 197 ? -0.640 -12.577 -1.663 1.00 85.69 197 GLY A CA 1
ATOM 1470 C C . GLY A 1 197 ? 0.650 -12.564 -0.838 1.00 85.69 197 GLY A C 1
ATOM 1471 O O . GLY A 1 197 ? 1.718 -12.983 -1.282 1.00 85.69 197 GLY A O 1
ATOM 1472 N N . GLY A 1 198 ? 0.544 -12.032 0.379 1.00 85.75 198 GLY A N 1
ATOM 1473 C CA . GLY A 1 198 ? 1.675 -11.884 1.295 1.00 85.75 198 GLY A CA 1
ATOM 1474 C C . GLY A 1 198 ? 2.679 -10.804 0.880 1.00 85.75 198 GLY A C 1
ATOM 1475 O O . GLY A 1 198 ? 2.480 -10.062 -0.087 1.00 85.75 198 GLY A O 1
ATOM 1476 N N . LEU A 1 199 ? 3.762 -10.703 1.651 1.00 92.44 199 LEU A N 1
ATOM 1477 C CA . LEU A 1 199 ? 4.875 -9.789 1.403 1.00 92.44 199 LEU A CA 1
ATOM 1478 C C . LEU A 1 199 ? 6.118 -10.592 1.036 1.00 92.44 199 LEU A C 1
ATOM 1480 O O . LEU A 1 199 ? 6.603 -11.400 1.820 1.00 92.44 199 LEU A O 1
ATOM 1484 N N . ILE A 1 200 ? 6.643 -10.342 -0.158 1.00 94.88 200 ILE A N 1
ATOM 1485 C CA . ILE A 1 200 ? 7.783 -11.064 -0.715 1.00 94.88 200 ILE A CA 1
ATOM 1486 C C . ILE A 1 200 ? 8.917 -10.077 -0.977 1.00 94.88 200 ILE A C 1
ATOM 1488 O O . ILE A 1 200 ? 8.726 -9.008 -1.566 1.00 94.88 200 ILE A O 1
ATOM 1492 N N . GLY A 1 201 ? 10.114 -10.458 -0.543 1.00 95.19 201 GLY A N 1
ATOM 1493 C CA . GLY A 1 201 ? 11.367 -9.835 -0.934 1.00 95.19 201 GLY A CA 1
ATOM 1494 C C . GLY A 1 201 ? 11.869 -10.454 -2.232 1.00 95.19 201 GLY A C 1
ATOM 1495 O O . GLY A 1 201 ? 12.258 -11.622 -2.261 1.00 95.19 201 GLY A O 1
ATOM 1496 N N . VAL A 1 202 ? 11.870 -9.669 -3.304 1.00 96.00 202 VAL A N 1
ATOM 1497 C CA . VAL A 1 202 ? 12.413 -10.058 -4.606 1.00 96.00 202 VAL A CA 1
ATOM 1498 C C . VAL A 1 202 ? 13.823 -9.494 -4.725 1.00 96.00 202 VAL A C 1
ATOM 1500 O O . VAL A 1 202 ? 14.010 -8.289 -4.901 1.00 96.00 202 VAL A O 1
ATOM 1503 N N . GLY A 1 203 ? 14.822 -10.366 -4.612 1.00 95.12 203 GLY A N 1
ATOM 1504 C CA . GLY A 1 203 ? 16.210 -10.040 -4.911 1.00 95.12 203 GLY A CA 1
ATOM 1505 C C . GLY A 1 203 ? 16.403 -9.956 -6.418 1.00 95.12 203 GLY A C 1
ATOM 1506 O O . GLY A 1 203 ? 16.085 -10.898 -7.145 1.00 95.12 203 GLY A O 1
ATOM 1507 N N . THR A 1 204 ? 16.899 -8.822 -6.897 1.00 94.94 204 THR A N 1
ATOM 1508 C CA . THR A 1 204 ? 17.086 -8.557 -8.327 1.00 94.94 204 THR A CA 1
ATOM 1509 C C . THR A 1 204 ? 18.544 -8.272 -8.635 1.00 94.94 204 THR A C 1
ATOM 1511 O O . THR A 1 204 ? 19.279 -7.828 -7.764 1.00 94.94 204 THR A O 1
ATOM 1514 N N . LEU A 1 205 ? 18.944 -8.410 -9.899 1.00 93.19 205 LEU A N 1
ATOM 1515 C CA . LEU A 1 205 ? 20.267 -7.980 -10.376 1.00 93.19 205 LEU A CA 1
ATOM 1516 C C . LEU A 1 205 ? 20.379 -6.460 -10.607 1.00 93.19 205 LEU A C 1
ATOM 1518 O O . LEU A 1 205 ? 21.281 -6.003 -11.307 1.00 93.19 205 LEU A O 1
ATOM 1522 N N . LEU A 1 206 ? 19.440 -5.661 -10.086 1.00 92.62 206 LEU A N 1
ATOM 1523 C CA . LEU A 1 206 ? 19.526 -4.206 -10.200 1.00 92.62 206 LEU A CA 1
ATOM 1524 C C . LEU A 1 206 ? 20.675 -3.666 -9.359 1.00 92.62 206 LEU A C 1
ATOM 1526 O O . LEU A 1 206 ? 20.987 -4.204 -8.297 1.00 92.62 206 LEU A O 1
ATOM 1530 N N . ASP A 1 207 ? 21.228 -2.539 -9.802 1.00 90.56 207 ASP A N 1
ATOM 1531 C CA . ASP A 1 207 ? 22.165 -1.767 -8.997 1.00 90.56 207 ASP A CA 1
ATOM 1532 C C . ASP A 1 207 ? 21.515 -1.412 -7.639 1.00 90.56 207 ASP A C 1
ATOM 1534 O O . ASP A 1 207 ? 20.430 -0.804 -7.616 1.00 90.56 207 ASP A O 1
ATOM 1538 N N . PRO A 1 208 ? 22.152 -1.762 -6.507 1.00 89.44 208 PRO A N 1
ATOM 1539 C CA . PRO A 1 208 ? 21.661 -1.430 -5.172 1.00 89.44 208 PRO A CA 1
ATOM 1540 C C . PRO A 1 208 ? 21.349 0.059 -4.969 1.00 89.44 208 PRO A C 1
ATOM 1542 O O . PRO A 1 208 ? 20.409 0.408 -4.248 1.00 89.44 208 PRO A O 1
ATOM 1545 N N . PHE A 1 209 ? 22.053 0.958 -5.667 1.00 90.69 209 PHE A N 1
ATOM 1546 C CA . PHE A 1 209 ? 21.814 2.401 -5.612 1.00 90.69 209 PHE A CA 1
ATOM 1547 C C . PHE A 1 209 ? 20.386 2.801 -6.017 1.00 90.69 209 PHE A C 1
ATOM 1549 O O . PHE A 1 209 ? 19.841 3.787 -5.495 1.00 90.69 209 PHE A O 1
ATOM 1556 N N . LEU A 1 210 ? 19.772 2.045 -6.933 1.00 91.25 210 LEU A N 1
ATOM 1557 C CA . LEU A 1 210 ? 18.402 2.274 -7.395 1.00 91.25 210 LEU A CA 1
ATOM 1558 C C . LEU A 1 210 ? 17.358 1.817 -6.372 1.00 91.25 210 LEU A C 1
ATOM 1560 O O . LEU A 1 210 ? 16.241 2.325 -6.396 1.00 91.25 210 LEU A O 1
ATOM 1564 N N . CYS A 1 211 ? 17.718 0.903 -5.467 1.00 90.50 211 CYS A N 1
ATOM 1565 C CA . CYS A 1 211 ? 16.819 0.348 -4.452 1.00 90.50 211 CYS A CA 1
ATOM 1566 C C . CYS A 1 211 ? 16.982 1.007 -3.075 1.00 90.50 211 CYS A C 1
ATOM 1568 O O . CYS A 1 211 ? 16.105 0.871 -2.224 1.00 90.50 211 CYS A O 1
ATOM 1570 N N . ARG A 1 212 ? 18.071 1.748 -2.844 1.00 90.81 212 ARG A N 1
ATOM 1571 C CA . ARG A 1 212 ? 18.343 2.436 -1.575 1.00 90.81 212 ARG A CA 1
ATOM 1572 C C . ARG A 1 212 ? 17.239 3.440 -1.209 1.00 90.81 212 ARG A C 1
ATOM 1574 O O . ARG A 1 212 ? 16.797 4.199 -2.066 1.00 90.81 212 ARG A O 1
ATOM 1581 N N . GLN A 1 213 ? 16.877 3.496 0.079 1.00 88.06 213 GLN A N 1
ATOM 1582 C CA . GLN A 1 213 ? 15.920 4.463 0.650 1.00 88.06 213 GLN A CA 1
ATOM 1583 C C . GLN A 1 213 ? 14.560 4.487 -0.069 1.00 88.06 213 GLN A C 1
ATOM 1585 O O . GLN A 1 213 ? 14.061 5.559 -0.400 1.00 88.06 213 GLN A O 1
ATOM 1590 N N . ASP A 1 214 ? 13.955 3.321 -0.325 1.00 90.69 214 ASP A N 1
ATOM 1591 C CA . ASP A 1 214 ? 12.582 3.251 -0.852 1.00 90.69 214 ASP A CA 1
ATOM 1592 C C . ASP A 1 214 ? 12.372 3.960 -2.213 1.00 90.69 214 ASP A C 1
ATOM 1594 O O . ASP A 1 214 ? 11.257 4.323 -2.593 1.00 90.69 214 ASP A O 1
ATOM 1598 N N . LYS A 1 215 ? 13.432 4.132 -3.013 1.00 90.88 215 LYS A N 1
ATOM 1599 C CA . LYS A 1 215 ? 13.353 4.773 -4.339 1.00 90.88 215 LYS A CA 1
ATOM 1600 C C . LYS A 1 215 ? 12.399 4.071 -5.315 1.00 90.88 215 LYS A C 1
ATOM 1602 O O . LYS A 1 215 ? 11.852 4.734 -6.203 1.00 90.88 215 LYS A O 1
ATOM 1607 N N . LEU A 1 216 ? 12.193 2.758 -5.165 1.00 91.44 216 LEU A N 1
ATOM 1608 C CA . LEU A 1 216 ? 11.287 1.981 -6.020 1.00 91.44 216 LEU A CA 1
ATOM 1609 C C . LEU A 1 216 ? 9.855 1.880 -5.477 1.00 91.44 216 LEU A C 1
ATOM 1611 O O . LEU A 1 216 ? 9.030 1.210 -6.098 1.00 91.44 216 LEU A O 1
ATOM 1615 N N . VAL A 1 217 ? 9.534 2.526 -4.353 1.00 91.94 217 VAL A N 1
ATOM 1616 C CA . VAL A 1 217 ? 8.180 2.476 -3.789 1.00 91.94 217 VAL A CA 1
ATOM 1617 C C . VAL A 1 217 ? 7.166 3.072 -4.758 1.00 91.94 217 VAL A C 1
ATOM 1619 O O . VAL A 1 217 ? 7.367 4.149 -5.324 1.00 91.94 217 VAL A O 1
ATOM 1622 N N . GLY A 1 218 ? 6.072 2.339 -4.954 1.00 89.69 218 GLY A N 1
ATOM 1623 C CA . GLY A 1 218 ? 5.017 2.688 -5.893 1.00 89.69 218 GLY A CA 1
ATOM 1624 C C . GLY A 1 218 ? 5.270 2.243 -7.328 1.00 89.69 218 GLY A C 1
ATOM 1625 O O . GLY A 1 218 ? 4.412 2.463 -8.180 1.00 89.69 218 GLY A O 1
ATOM 1626 N N . ASN A 1 219 ? 6.413 1.621 -7.619 1.00 93.56 219 ASN A N 1
ATOM 1627 C CA . ASN A 1 219 ? 6.609 0.982 -8.909 1.00 93.56 219 ASN A CA 1
ATOM 1628 C C . ASN A 1 219 ? 5.867 -0.360 -8.965 1.00 93.56 219 ASN A C 1
ATOM 1630 O O . ASN A 1 219 ? 5.677 -1.048 -7.961 1.00 93.56 219 ASN A O 1
ATOM 1634 N N . VAL A 1 220 ? 5.495 -0.751 -10.176 1.00 94.06 220 VAL A N 1
ATOM 1635 C CA . VAL A 1 220 ? 4.937 -2.061 -10.492 1.00 94.06 220 VAL A CA 1
ATOM 1636 C C . VAL A 1 220 ? 6.046 -2.893 -11.122 1.00 94.06 220 VAL A C 1
ATOM 1638 O O . VAL A 1 220 ? 6.728 -2.432 -12.038 1.00 94.06 220 VAL A O 1
ATOM 1641 N N . LEU A 1 221 ? 6.226 -4.110 -10.627 1.00 94.94 221 LEU A N 1
ATOM 1642 C CA . LEU A 1 221 ? 7.134 -5.116 -11.163 1.00 94.94 221 LEU A CA 1
ATOM 1643 C C . LEU A 1 221 ? 6.302 -6.214 -11.822 1.00 94.94 221 LEU A C 1
ATOM 1645 O O . LEU A 1 221 ? 5.312 -6.671 -11.258 1.00 94.94 221 LEU A O 1
ATOM 1649 N N . GLY A 1 222 ? 6.690 -6.654 -13.009 1.00 94.56 222 GLY A N 1
ATOM 1650 C CA . GLY A 1 222 ? 6.011 -7.759 -13.677 1.00 94.56 222 GLY A CA 1
ATOM 1651 C C . GLY A 1 222 ? 6.754 -8.223 -14.913 1.00 94.56 222 GLY A C 1
ATOM 1652 O O . GLY A 1 222 ? 7.876 -7.796 -15.182 1.00 94.56 222 GLY A O 1
ATOM 1653 N N . LYS A 1 223 ? 6.141 -9.124 -15.674 1.00 93.19 223 LYS A N 1
ATOM 1654 C CA . LYS A 1 223 ? 6.749 -9.635 -16.906 1.00 93.19 223 LYS A CA 1
ATOM 1655 C C . LYS A 1 223 ? 6.728 -8.553 -18.002 1.00 93.19 223 LYS A C 1
ATOM 1657 O O . LYS A 1 223 ? 5.657 -7.974 -18.201 1.00 93.19 223 LYS A O 1
ATOM 1662 N N . PRO A 1 224 ? 7.837 -8.301 -18.733 1.00 89.81 224 PRO A N 1
ATOM 1663 C CA . PRO A 1 224 ? 7.991 -7.164 -19.655 1.00 89.81 224 PRO A CA 1
ATOM 1664 C C . PRO A 1 224 ? 6.817 -6.915 -20.616 1.00 89.81 224 PRO A C 1
ATOM 1666 O O . PRO A 1 224 ? 6.390 -5.772 -20.788 1.00 89.81 224 PRO A O 1
ATOM 1669 N N . ASP A 1 225 ? 6.247 -7.980 -21.180 1.00 86.25 225 ASP A N 1
ATOM 1670 C CA . ASP A 1 225 ? 5.189 -7.894 -22.197 1.00 86.25 225 ASP A CA 1
ATOM 1671 C C . ASP A 1 225 ? 3.781 -7.675 -21.611 1.00 86.25 225 ASP A C 1
ATOM 1673 O O . ASP A 1 225 ? 2.862 -7.270 -22.317 1.00 86.25 225 ASP A O 1
ATOM 1677 N N . SER A 1 226 ? 3.613 -7.899 -20.306 1.00 88.38 226 SER A N 1
ATOM 1678 C CA . SER A 1 226 ? 2.321 -7.857 -19.593 1.00 88.38 226 SER A CA 1
ATOM 1679 C C . SER A 1 226 ? 2.097 -6.567 -18.788 1.00 88.38 226 SER A C 1
ATOM 1681 O O . SER A 1 226 ? 1.101 -6.401 -18.072 1.00 88.38 226 SER A O 1
ATOM 1683 N N . MET A 1 227 ? 3.059 -5.647 -18.850 1.00 89.25 227 MET A N 1
ATOM 1684 C CA . MET A 1 227 ? 3.102 -4.485 -17.973 1.00 89.25 227 MET A CA 1
ATOM 1685 C C . MET A 1 227 ? 2.063 -3.414 -18.347 1.00 89.25 227 MET A C 1
ATOM 1687 O O . MET A 1 227 ? 1.858 -3.143 -19.535 1.00 89.25 227 MET A O 1
ATOM 1691 N N . PRO A 1 228 ? 1.458 -2.734 -17.349 1.00 89.19 228 PRO A N 1
ATOM 1692 C CA . PRO A 1 228 ? 0.513 -1.657 -17.606 1.00 89.19 228 PRO A CA 1
ATOM 1693 C C . PRO A 1 228 ? 1.161 -0.467 -18.319 1.00 89.19 228 PRO A C 1
ATOM 1695 O O . PRO A 1 228 ? 2.390 -0.324 -18.402 1.00 89.19 228 PRO A O 1
ATOM 1698 N N . LYS A 1 229 ? 0.300 0.406 -18.847 1.00 90.94 229 LYS A N 1
ATOM 1699 C CA . LYS A 1 229 ? 0.718 1.669 -19.457 1.00 90.94 229 LYS A CA 1
ATOM 1700 C C . LYS A 1 229 ? 1.124 2.662 -18.370 1.00 90.94 229 LYS A C 1
ATOM 1702 O O . LYS A 1 229 ? 0.579 2.668 -17.269 1.00 90.94 229 LYS A O 1
ATOM 1707 N N . VAL A 1 230 ? 2.070 3.530 -18.712 1.00 92.69 230 VAL A N 1
ATOM 1708 C CA . VAL A 1 230 ? 2.519 4.615 -17.839 1.00 92.69 230 VAL A CA 1
ATOM 1709 C C . VAL A 1 230 ? 1.827 5.905 -18.259 1.00 92.69 230 VAL A C 1
ATOM 1711 O O . VAL A 1 230 ? 1.924 6.316 -19.414 1.00 92.69 230 VAL A O 1
ATOM 1714 N N . PHE A 1 231 ? 1.127 6.545 -17.330 1.00 92.88 231 PHE A N 1
ATOM 1715 C CA . PHE A 1 231 ? 0.341 7.751 -17.572 1.00 92.88 231 PHE A CA 1
ATOM 1716 C C . PHE A 1 231 ? 1.014 8.999 -16.987 1.00 92.88 231 PHE A C 1
ATOM 1718 O O . PHE A 1 231 ? 1.580 8.951 -15.895 1.00 92.88 231 PHE A O 1
ATOM 1725 N N . ILE A 1 232 ? 0.909 10.131 -17.696 1.00 92.00 232 ILE A N 1
ATOM 1726 C CA . ILE A 1 232 ? 1.259 11.476 -17.178 1.00 92.00 232 ILE A CA 1
ATOM 1727 C C . ILE A 1 232 ? 0.014 12.325 -16.937 1.00 92.00 232 ILE A C 1
ATOM 1729 O O . ILE A 1 232 ? 0.009 13.211 -16.089 1.00 92.00 232 ILE A O 1
ATOM 1733 N N . GLU A 1 233 ? -1.051 12.087 -17.697 1.00 93.75 233 GLU A N 1
ATOM 1734 C CA . GLU A 1 233 ? -2.335 12.738 -17.468 1.00 93.75 233 GLU A CA 1
ATOM 1735 C C . GLU A 1 233 ? -3.381 11.668 -17.211 1.00 93.75 233 GLU A C 1
ATOM 1737 O O . GLU A 1 233 ? -3.463 10.690 -17.955 1.00 93.75 233 GLU A O 1
ATOM 1742 N N . LEU A 1 234 ? -4.200 11.875 -16.187 1.00 94.56 234 LEU A N 1
ATOM 1743 C CA . LEU A 1 234 ? -5.303 10.993 -15.835 1.00 94.56 234 LEU A CA 1
ATOM 1744 C C . LEU A 1 234 ? -6.614 11.768 -15.902 1.00 94.56 234 LEU A C 1
ATOM 1746 O O . LEU A 1 234 ? -6.696 12.932 -15.524 1.00 94.56 234 LEU A O 1
ATOM 1750 N N . THR A 1 235 ? -7.650 11.110 -16.395 1.00 95.19 235 THR A N 1
ATOM 1751 C CA . THR A 1 235 ? -9.041 11.529 -16.260 1.00 95.19 235 THR A CA 1
ATOM 1752 C C . THR A 1 235 ? -9.684 10.585 -15.267 1.00 95.19 235 THR A C 1
ATOM 1754 O O . THR A 1 235 ? -9.758 9.377 -15.511 1.00 95.19 235 THR A O 1
ATOM 1757 N N . ILE A 1 236 ? -10.110 11.141 -14.144 1.00 95.25 236 ILE A N 1
ATOM 1758 C CA . ILE A 1 236 ? -10.627 10.389 -13.011 1.00 95.25 236 ILE A CA 1
ATOM 1759 C C . ILE A 1 236 ? -12.097 10.724 -12.791 1.00 95.25 236 ILE A C 1
ATOM 1761 O O . ILE A 1 236 ? -12.508 11.866 -13.000 1.00 95.25 236 ILE A O 1
ATOM 1765 N N . HIS A 1 237 ? -12.869 9.735 -12.356 1.00 95.12 237 HIS A N 1
ATOM 1766 C CA . HIS A 1 237 ? -14.202 9.941 -11.806 1.00 95.12 237 HIS A CA 1
ATOM 1767 C C . HIS A 1 237 ? -14.090 9.955 -10.289 1.00 95.12 237 HIS A C 1
ATOM 1769 O O . HIS A 1 237 ? -13.642 8.959 -9.722 1.00 95.12 237 HIS A O 1
ATOM 1775 N N . PHE A 1 238 ? -14.410 11.081 -9.656 1.00 93.00 238 PHE A N 1
ATOM 1776 C CA . PHE A 1 238 ? -14.118 11.305 -8.243 1.00 93.00 238 PHE A CA 1
ATOM 1777 C C . PHE A 1 238 ? -15.385 11.426 -7.400 1.00 93.00 238 PHE A C 1
ATOM 1779 O O . PHE A 1 238 ? -16.420 11.906 -7.848 1.00 93.00 238 PHE A O 1
ATOM 1786 N N . THR A 1 239 ? -15.267 11.045 -6.136 1.00 91.06 239 THR A N 1
ATOM 1787 C CA . THR A 1 239 ? -16.277 11.228 -5.100 1.00 91.06 239 THR A CA 1
ATOM 1788 C C . THR A 1 239 ? -15.601 11.890 -3.908 1.00 91.06 239 THR A C 1
ATOM 1790 O O . THR A 1 239 ? -14.582 11.411 -3.412 1.00 91.06 239 THR A O 1
ATOM 1793 N N . LEU A 1 240 ? -16.136 13.031 -3.475 1.00 89.94 240 LEU A N 1
ATOM 1794 C CA . LEU A 1 240 ? -15.615 13.766 -2.325 1.00 89.94 240 LEU A CA 1
ATOM 1795 C C . LEU A 1 240 ? -16.349 13.360 -1.052 1.00 89.94 240 LEU A C 1
ATOM 1797 O O . LEU A 1 240 ? -17.568 13.185 -1.048 1.00 89.94 240 LEU A O 1
ATOM 1801 N N . LEU A 1 241 ? -15.603 13.301 0.044 1.00 84.25 241 LEU A N 1
ATOM 1802 C CA . LEU A 1 241 ? -16.166 13.204 1.380 1.00 84.25 241 LEU A CA 1
ATOM 1803 C C . LEU A 1 241 ? -16.965 14.472 1.692 1.00 84.25 241 LEU A C 1
ATOM 1805 O O . LEU A 1 241 ? -16.605 15.577 1.288 1.00 84.25 241 LEU A O 1
ATOM 1809 N N . ARG A 1 242 ? -18.057 14.334 2.450 1.00 75.38 242 ARG A N 1
ATOM 1810 C CA . ARG A 1 242 ? -18.869 15.494 2.860 1.00 75.38 242 ARG A CA 1
ATOM 1811 C C . ARG A 1 242 ? -18.106 16.417 3.817 1.00 75.38 242 ARG A C 1
ATOM 1813 O O . ARG A 1 242 ? -18.330 17.627 3.820 1.00 75.38 242 ARG A O 1
ATOM 1820 N N . ARG A 1 243 ? -17.223 15.844 4.634 1.00 73.12 243 ARG A N 1
ATOM 1821 C CA . ARG A 1 243 ? -16.513 16.494 5.741 1.00 73.12 243 ARG A CA 1
ATOM 1822 C C . ARG A 1 243 ? -15.064 16.006 5.777 1.00 73.12 243 ARG A C 1
ATOM 1824 O O . ARG A 1 243 ? -14.798 14.869 5.395 1.00 73.12 243 ARG A O 1
ATOM 1831 N N . LEU A 1 244 ? -14.145 16.874 6.197 1.00 70.12 244 LEU A N 1
ATOM 1832 C CA . LEU A 1 244 ? -12.752 16.498 6.427 1.00 70.12 244 LEU A CA 1
ATOM 1833 C C . LEU A 1 244 ? -12.663 15.608 7.662 1.00 70.12 244 LEU A C 1
ATOM 1835 O O . LEU A 1 244 ? -13.187 15.954 8.717 1.00 70.12 244 LEU A O 1
ATOM 1839 N N . LEU A 1 245 ? -11.983 14.479 7.519 1.00 68.31 245 LEU A N 1
ATOM 1840 C CA . LEU A 1 245 ? -11.685 13.574 8.620 1.00 68.31 245 LEU A CA 1
ATOM 1841 C C . LEU A 1 245 ? -10.340 13.980 9.239 1.00 68.31 245 LEU A C 1
ATOM 1843 O O . LEU A 1 245 ? -9.444 14.445 8.532 1.00 68.31 245 LEU A O 1
ATOM 1847 N N . GLY A 1 246 ? -10.192 13.834 10.557 1.00 61.47 246 GLY A N 1
ATOM 1848 C CA . GLY A 1 246 ? -8.898 14.041 11.217 1.00 61.47 246 GLY A CA 1
ATOM 1849 C C . GLY A 1 246 ? -8.571 15.476 11.664 1.00 61.47 246 GLY A C 1
ATOM 1850 O O . GLY A 1 246 ? -7.429 15.725 12.053 1.00 61.47 246 GLY A O 1
ATOM 1851 N N . ILE A 1 247 ? -9.520 16.423 11.618 1.00 59.38 247 ILE A N 1
ATOM 1852 C CA . ILE A 1 247 ? -9.335 17.801 12.113 1.00 59.38 247 ILE A CA 1
ATOM 1853 C C . ILE A 1 247 ? -10.369 18.092 13.205 1.00 59.38 247 ILE A C 1
ATOM 1855 O O . ILE A 1 247 ? -11.566 18.096 12.933 1.00 59.38 247 ILE A O 1
ATOM 1859 N N . ALA A 1 248 ? -9.901 18.391 14.418 1.00 50.03 248 ALA A N 1
ATOM 1860 C CA . ALA A 1 248 ? -10.712 19.076 15.417 1.00 50.03 248 ALA A CA 1
ATOM 1861 C C . ALA A 1 248 ? -10.758 20.568 15.041 1.00 50.03 248 ALA A C 1
ATOM 1863 O O . ALA A 1 248 ? -9.755 21.269 15.171 1.00 50.03 248 ALA A O 1
ATOM 1864 N N . GLY A 1 249 ? -11.861 21.026 14.446 1.00 41.28 249 GLY A N 1
ATOM 1865 C CA . GLY A 1 249 ? -12.039 22.429 14.065 1.00 41.28 249 GLY A CA 1
ATOM 1866 C C . GLY A 1 249 ? -12.579 23.276 15.221 1.00 41.28 249 GLY A C 1
ATOM 1867 O O . GLY A 1 249 ? -13.474 22.829 15.933 1.00 41.28 249 GLY A O 1
ATOM 1868 N N . ASN A 1 250 ? -12.055 24.500 15.357 1.00 34.69 250 ASN A N 1
ATOM 1869 C CA . ASN A 1 250 ? -12.451 25.519 16.345 1.00 34.69 250 ASN A CA 1
ATOM 1870 C C . ASN A 1 250 ? -13.495 26.534 15.821 1.00 34.69 250 ASN A C 1
ATOM 1872 O O . ASN A 1 250 ? -13.786 27.508 16.509 1.00 34.69 250 ASN A O 1
ATOM 1876 N N . ASP A 1 251 ? -14.055 26.358 14.621 1.00 34.50 251 ASP A N 1
ATOM 1877 C CA . ASP A 1 251 ? -14.853 27.417 13.984 1.00 34.50 251 ASP A CA 1
ATOM 1878 C C . ASP A 1 251 ? -16.361 27.226 14.157 1.00 34.50 251 ASP A C 1
ATOM 1880 O O . ASP A 1 251 ? -16.982 26.393 13.504 1.00 34.50 251 ASP A O 1
ATOM 1884 N N . SER A 1 252 ? -16.957 28.068 15.000 1.00 36.78 252 SER A N 1
ATOM 1885 C CA . SER A 1 252 ? -18.394 28.230 15.217 1.00 36.78 252 SER A CA 1
ATOM 1886 C C . SER A 1 252 ? -19.127 28.684 13.946 1.00 36.78 252 SER A C 1
ATOM 1888 O O . SER A 1 252 ? -19.081 29.850 13.552 1.00 36.78 252 SER A O 1
ATOM 1890 N N . VAL A 1 253 ? -19.868 27.774 13.305 1.00 35.94 253 VAL A N 1
ATOM 1891 C CA . VAL A 1 253 ? -20.814 28.115 12.229 1.00 35.94 253 VAL A CA 1
ATOM 1892 C C . VAL A 1 253 ? -22.172 27.473 12.506 1.00 35.94 253 VAL A C 1
ATOM 1894 O O . VAL A 1 253 ? -22.263 26.316 12.894 1.00 35.94 253 VAL A O 1
ATOM 1897 N N . LYS A 1 254 ? -23.205 28.302 12.335 1.00 34.16 254 LYS A N 1
ATOM 1898 C CA . LYS A 1 254 ? -24.570 28.193 12.854 1.00 34.16 254 LYS A CA 1
ATOM 1899 C C . LYS A 1 254 ? -25.388 27.019 12.301 1.00 34.16 254 LYS A C 1
ATOM 1901 O O . LYS A 1 254 ? -25.594 26.919 11.093 1.00 34.16 254 LYS A O 1
ATOM 1906 N N . GLU A 1 255 ? -25.888 26.245 13.258 1.00 38.75 255 GLU A N 1
ATOM 1907 C CA . GLU A 1 255 ? -27.204 25.611 13.419 1.00 38.75 255 GLU A CA 1
ATOM 1908 C C . GLU A 1 255 ? -28.077 25.400 12.172 1.00 38.75 255 GLU A C 1
ATOM 1910 O O . GLU A 1 255 ? -28.674 26.326 11.618 1.00 38.75 255 GLU A O 1
ATOM 1915 N N . THR A 1 256 ? -28.291 24.124 11.840 1.00 39.09 256 THR A N 1
ATOM 1916 C CA . THR A 1 256 ? -29.543 23.665 11.213 1.00 39.09 256 THR A CA 1
ATOM 1917 C C . THR A 1 256 ? -30.127 22.484 11.986 1.00 39.09 256 THR A C 1
ATOM 1919 O O . THR A 1 256 ? -29.401 21.674 12.550 1.00 39.09 256 THR A O 1
ATOM 1922 N N . GLN A 1 257 ? -31.459 22.389 11.986 1.00 33.69 257 GLN A N 1
ATOM 1923 C CA . GLN A 1 257 ? -32.340 21.577 12.852 1.00 33.69 257 GLN A CA 1
ATOM 1924 C C . GLN A 1 257 ? -32.048 20.060 12.949 1.00 33.69 257 GLN A C 1
ATOM 1926 O O . GLN A 1 257 ? -32.677 19.367 13.739 1.00 33.69 257 GLN A O 1
ATOM 1931 N N . TYR A 1 258 ? -31.078 19.537 12.197 1.00 42.12 258 TYR A N 1
ATOM 1932 C CA . TYR A 1 258 ? -30.555 18.175 12.354 1.00 42.12 258 TYR A CA 1
ATOM 1933 C C . TYR A 1 258 ? -29.515 18.051 13.492 1.00 42.12 258 TYR A C 1
ATOM 1935 O O . TYR A 1 258 ? -29.220 16.941 13.929 1.00 42.12 258 TYR A O 1
ATOM 1943 N N . GLU A 1 259 ? -28.960 19.169 13.979 1.00 42.97 259 GLU A N 1
ATOM 1944 C CA . GLU A 1 259 ? -27.909 19.210 15.011 1.00 42.97 259 GLU A CA 1
ATOM 1945 C C . GLU A 1 259 ? -28.452 19.132 16.446 1.00 42.97 259 GLU A C 1
ATOM 1947 O O . GLU A 1 259 ? -27.755 18.619 17.316 1.00 42.97 259 GLU A O 1
ATOM 1952 N N . GLN A 1 260 ? -29.714 19.505 16.690 1.00 35.84 260 GLN A N 1
ATOM 1953 C CA . GLN A 1 260 ? -30.341 19.388 18.018 1.00 35.84 260 GLN A CA 1
ATOM 1954 C C . GLN A 1 260 ? -30.493 17.927 18.474 1.00 35.84 260 GLN A C 1
ATOM 1956 O O . GLN A 1 260 ? -30.260 17.610 19.633 1.00 35.84 260 GLN A O 1
ATOM 1961 N N . TYR A 1 261 ? -30.773 17.004 17.547 1.00 43.84 261 TYR A N 1
ATOM 1962 C CA . TYR A 1 261 ? -30.862 15.573 17.872 1.00 43.84 261 TYR A CA 1
ATOM 1963 C C . TYR A 1 261 ? -29.497 14.944 18.208 1.00 43.84 261 TYR A C 1
ATOM 1965 O O . TYR A 1 261 ? -29.430 13.937 18.914 1.00 43.84 261 TYR A O 1
ATOM 1973 N N . MET A 1 262 ? -28.411 15.533 17.694 1.00 39.97 262 MET A N 1
ATOM 1974 C CA . MET A 1 262 ? -27.035 15.126 17.994 1.00 39.97 262 MET A CA 1
ATOM 1975 C C . MET A 1 262 ? -26.516 15.801 19.276 1.00 39.97 262 MET A C 1
ATOM 1977 O O . MET A 1 262 ? -25.772 15.168 20.011 1.00 39.97 262 MET A O 1
ATOM 1981 N N . GLN A 1 263 ? -26.940 17.030 19.593 1.00 37.88 263 GLN A N 1
ATOM 1982 C CA . GLN A 1 263 ? -26.536 17.763 20.805 1.00 37.88 263 GLN A CA 1
ATOM 1983 C C . GLN A 1 263 ? -27.012 17.113 22.112 1.00 37.88 263 GLN A C 1
ATOM 1985 O O . GLN A 1 263 ? -26.252 17.084 23.076 1.00 37.88 263 GLN A O 1
ATOM 1990 N N . ASP A 1 264 ? -28.226 16.556 22.145 1.00 35.59 264 ASP A N 1
ATOM 1991 C CA . ASP A 1 264 ? -28.796 16.013 23.389 1.00 35.59 264 ASP A CA 1
ATOM 1992 C C . ASP A 1 264 ? -28.261 14.610 23.756 1.00 35.59 264 ASP A C 1
ATOM 1994 O O . ASP A 1 264 ? -28.396 14.180 24.899 1.00 35.59 264 ASP A O 1
ATOM 1998 N N . ASN A 1 265 ? -27.623 13.896 22.814 1.00 37.53 265 ASN A N 1
ATOM 1999 C CA . ASN A 1 265 ? -27.093 12.534 23.023 1.00 37.53 265 ASN A CA 1
ATOM 2000 C C . ASN A 1 265 ? -25.576 12.394 22.797 1.00 37.53 265 ASN A C 1
ATOM 2002 O O . ASN A 1 265 ? -24.995 11.389 23.204 1.00 37.53 265 ASN A O 1
ATOM 2006 N N . PHE A 1 266 ? -24.928 13.362 22.144 1.00 43.50 266 PHE A N 1
ATOM 2007 C CA . PHE A 1 266 ? -23.495 13.354 21.851 1.00 43.50 266 PHE A CA 1
ATOM 2008 C C . PHE A 1 266 ? -22.842 14.617 22.407 1.00 43.50 266 PHE A C 1
ATOM 2010 O O . PHE A 1 266 ? -22.959 15.708 21.851 1.00 43.50 266 PHE A O 1
ATOM 2017 N N . GLY A 1 267 ? -22.117 14.442 23.510 1.00 33.00 267 GLY A N 1
ATOM 2018 C CA . GLY A 1 267 ? -21.234 15.464 24.051 1.00 33.00 267 GLY A CA 1
ATOM 2019 C C . GLY A 1 267 ? -20.170 15.881 23.030 1.00 33.00 267 GLY A C 1
ATOM 2020 O O . GLY A 1 267 ? -19.504 15.043 22.421 1.00 33.00 267 GLY A O 1
ATOM 2021 N N . ASP A 1 268 ? -20.075 17.195 22.848 1.00 35.91 268 ASP A N 1
ATOM 2022 C CA . ASP A 1 268 ? -18.974 17.992 22.298 1.00 35.91 268 ASP A CA 1
ATOM 2023 C C . ASP A 1 268 ? -17.998 17.257 21.352 1.00 35.91 268 ASP A C 1
ATOM 2025 O O . ASP A 1 268 ?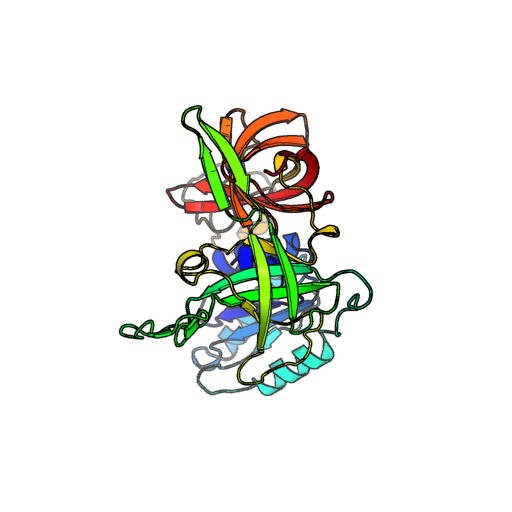 -16.920 16.805 21.734 1.00 35.91 268 ASP A O 1
ATOM 2029 N N . SER A 1 269 ? -18.386 17.119 20.081 1.00 39.50 269 SER A N 1
ATOM 2030 C CA . SER A 1 269 ? -17.562 16.494 19.039 1.00 39.50 269 SER A CA 1
ATOM 2031 C C . SER A 1 269 ? -17.311 17.468 17.887 1.00 39.50 269 SER A C 1
ATOM 2033 O O . SER A 1 269 ? -18.118 17.575 16.969 1.00 39.50 269 SER A O 1
ATOM 2035 N N . SER A 1 270 ? -16.168 18.159 17.958 1.00 42.72 270 SER A N 1
ATOM 2036 C CA . SER A 1 270 ? -15.367 18.745 16.865 1.00 42.72 270 SER A CA 1
ATOM 2037 C C . SER A 1 270 ? -16.109 19.228 15.610 1.00 42.72 270 SER A C 1
ATOM 2039 O O . SER A 1 270 ? -16.592 18.437 14.798 1.00 42.72 270 SER A O 1
ATOM 2041 N N . ILE A 1 271 ? -16.067 20.534 15.361 1.00 49.06 271 ILE A N 1
ATOM 2042 C CA . ILE A 1 271 ? -16.694 21.158 14.197 1.00 49.06 271 ILE A CA 1
ATOM 2043 C C . ILE A 1 271 ? -15.950 20.736 12.918 1.00 49.06 271 ILE A C 1
ATOM 2045 O O . ILE A 1 271 ? -14.848 21.195 12.615 1.00 49.06 271 ILE A O 1
ATOM 2049 N N . LEU A 1 272 ? -16.538 19.801 12.170 1.00 53.88 272 LEU A N 1
ATOM 2050 C CA . LEU A 1 272 ? -15.942 19.203 10.975 1.00 53.88 272 LEU A CA 1
ATOM 2051 C C . LEU A 1 272 ? -16.005 20.170 9.778 1.00 53.88 272 LEU A C 1
ATOM 2053 O O . LEU A 1 272 ? -17.078 20.458 9.243 1.00 53.88 272 LEU A O 1
ATOM 2057 N N . THR A 1 273 ? -14.847 20.630 9.298 1.00 64.00 273 THR A N 1
ATOM 2058 C CA . THR A 1 273 ? -14.743 21.506 8.119 1.00 64.00 273 THR A CA 1
ATOM 2059 C C . THR A 1 273 ? -15.228 20.801 6.841 1.00 64.00 273 THR A C 1
ATOM 2061 O O . THR A 1 273 ? -14.831 19.674 6.533 1.00 64.00 273 THR A O 1
ATOM 2064 N N . LYS A 1 274 ? -16.081 21.471 6.055 1.00 74.31 274 LYS A N 1
ATOM 2065 C CA . LYS A 1 274 ? -16.642 20.941 4.800 1.00 74.31 274 LYS A CA 1
ATOM 2066 C C . LYS A 1 274 ? -15.582 20.859 3.694 1.00 74.31 274 LYS A C 1
ATOM 2068 O O . LYS A 1 274 ? -14.830 21.808 3.472 1.00 74.31 274 LYS A O 1
ATOM 2073 N N . VAL A 1 275 ? -15.563 19.756 2.942 1.00 80.50 275 VAL A N 1
ATOM 2074 C CA . VAL A 1 275 ? -14.664 19.600 1.785 1.00 80.50 275 VAL A CA 1
ATOM 2075 C C . VAL A 1 275 ? -15.156 20.471 0.625 1.00 80.50 275 VAL A C 1
ATOM 2077 O O . VAL A 1 275 ? -16.306 20.379 0.193 1.00 80.50 275 VAL A O 1
ATOM 2080 N N . SER A 1 276 ? -14.277 21.325 0.098 1.00 83.94 276 SER A N 1
ATOM 2081 C CA . SER A 1 276 ? -14.564 22.150 -1.077 1.00 83.94 276 SER A CA 1
ATOM 2082 C C . SER A 1 276 ? -14.314 21.388 -2.382 1.00 83.94 276 SER A C 1
ATOM 2084 O O . SER A 1 276 ? -13.379 20.588 -2.481 1.00 83.94 276 SER A O 1
ATOM 2086 N N . LYS A 1 277 ? -15.124 21.677 -3.410 1.00 87.75 277 LYS A N 1
ATOM 2087 C CA . LYS A 1 277 ? -14.952 21.125 -4.764 1.00 87.75 277 LYS A CA 1
ATOM 2088 C C . LYS A 1 277 ? -13.576 21.477 -5.351 1.00 87.75 277 LYS A C 1
ATOM 2090 O O . LYS A 1 277 ? -12.900 22.400 -4.890 1.00 87.75 277 LYS A O 1
ATOM 2095 N N . PHE A 1 278 ? -13.158 20.735 -6.374 1.00 89.12 278 PHE A N 1
ATOM 2096 C CA . PHE A 1 278 ? -11.914 21.010 -7.090 1.00 89.12 278 PHE A CA 1
ATOM 2097 C C . PHE A 1 278 ? -11.978 22.322 -7.863 1.00 89.12 278 PHE A C 1
ATOM 2099 O O . PHE A 1 278 ? -12.961 22.601 -8.551 1.00 89.12 278 PHE A O 1
ATOM 2106 N N . LYS A 1 279 ? -10.903 23.105 -7.773 1.00 88.69 279 LYS A N 1
ATOM 2107 C CA . LYS A 1 279 ? -10.676 24.275 -8.617 1.00 88.69 279 LYS A CA 1
ATOM 2108 C C . LYS A 1 279 ? -9.574 23.975 -9.625 1.00 88.69 279 LYS A C 1
ATOM 2110 O O . LYS A 1 279 ? -8.726 23.104 -9.429 1.00 88.69 279 LYS A O 1
ATOM 2115 N N . LYS A 1 280 ? -9.593 24.707 -10.735 1.00 90.69 280 LYS A N 1
ATOM 2116 C CA . LYS A 1 280 ? -8.522 24.641 -11.729 1.00 90.69 280 LYS A CA 1
ATOM 2117 C C . LYS A 1 280 ? -7.213 25.105 -11.083 1.00 90.69 280 LYS A C 1
ATOM 2119 O O . LYS A 1 280 ? -7.217 26.098 -10.364 1.00 90.69 280 LYS A O 1
ATOM 2124 N N . HIS A 1 281 ? -6.121 24.405 -11.372 1.00 91.19 281 HIS A N 1
ATOM 2125 C CA . HIS A 1 281 ? -4.786 24.612 -10.802 1.00 91.19 281 HIS A CA 1
ATOM 2126 C C . HIS A 1 281 ? -4.620 24.229 -9.322 1.00 91.19 281 HIS A C 1
ATOM 2128 O O . HIS A 1 281 ? -3.555 24.472 -8.760 1.00 91.19 281 HIS A O 1
ATOM 2134 N N . ASP A 1 282 ? -5.603 23.558 -8.711 1.00 91.06 282 ASP A N 1
ATOM 2135 C CA . ASP A 1 282 ? -5.412 22.949 -7.392 1.00 91.06 282 ASP A CA 1
ATOM 2136 C C . ASP A 1 282 ? -4.323 21.869 -7.450 1.00 91.06 282 ASP A C 1
ATOM 2138 O O . ASP A 1 282 ? -4.293 21.047 -8.372 1.00 91.06 282 ASP A O 1
ATOM 2142 N N . VAL A 1 283 ? -3.458 21.842 -6.435 1.00 93.06 283 VAL A N 1
ATOM 2143 C CA . VAL A 1 283 ? -2.470 20.776 -6.238 1.00 93.06 283 VAL A CA 1
ATOM 2144 C C . VAL A 1 283 ? -3.031 19.761 -5.248 1.00 93.06 283 VAL A C 1
ATOM 2146 O O . VAL A 1 283 ? -3.367 20.097 -4.111 1.00 93.06 283 VAL A O 1
ATOM 2149 N N . LEU A 1 284 ? -3.123 18.514 -5.691 1.00 94.12 284 LEU A N 1
ATOM 2150 C CA . LEU A 1 284 ? -3.612 17.380 -4.918 1.00 94.12 284 LEU A CA 1
ATOM 2151 C C . LEU A 1 284 ? -2.496 16.350 -4.777 1.00 94.12 284 LEU A C 1
ATOM 2153 O O . LEU A 1 284 ? -1.696 16.159 -5.692 1.00 94.12 284 LEU A O 1
ATOM 2157 N N . GLN A 1 285 ? -2.463 15.660 -3.645 1.00 93.75 285 GLN A N 1
ATOM 2158 C CA . GLN A 1 285 ? -1.707 14.426 -3.517 1.00 93.75 285 GLN A CA 1
ATOM 2159 C C . GLN A 1 285 ? -2.615 13.275 -3.933 1.00 93.75 285 GLN A C 1
ATOM 2161 O O . GLN A 1 285 ? -3.745 13.161 -3.459 1.00 93.75 285 GLN A O 1
ATOM 2166 N N . ILE A 1 286 ? -2.114 12.436 -4.826 1.00 92.81 286 ILE A N 1
ATOM 2167 C CA . ILE A 1 286 ? -2.805 11.241 -5.283 1.00 92.81 286 ILE A CA 1
ATOM 2168 C C . ILE A 1 286 ? -2.027 10.010 -4.842 1.00 92.81 286 ILE A C 1
ATOM 2170 O O . ILE A 1 286 ? -0.795 9.990 -4.911 1.00 92.81 286 ILE A O 1
ATOM 2174 N N . ASN A 1 287 ? -2.759 8.987 -4.419 1.00 91.62 287 ASN A N 1
ATOM 2175 C CA . ASN A 1 287 ? -2.208 7.663 -4.175 1.00 91.62 287 ASN A CA 1
ATOM 2176 C C . ASN A 1 287 ? -2.891 6.673 -5.115 1.00 91.62 287 ASN A C 1
ATOM 2178 O O . ASN A 1 287 ? -4.094 6.441 -4.992 1.00 91.62 287 ASN A O 1
ATOM 2182 N N . VAL A 1 288 ? -2.125 6.136 -6.062 1.00 89.88 288 VAL A N 1
ATOM 2183 C CA . VAL A 1 288 ? -2.558 5.103 -7.011 1.00 89.88 288 VAL A CA 1
ATOM 2184 C C . VAL A 1 288 ? -1.830 3.817 -6.638 1.00 89.88 288 VAL A C 1
ATOM 2186 O O . VAL A 1 288 ? -0.606 3.739 -6.777 1.00 89.88 288 VAL A O 1
ATOM 2189 N N . GLY A 1 289 ? -2.549 2.847 -6.077 1.00 85.56 289 GLY A N 1
ATOM 2190 C CA . GLY A 1 289 ? -1.922 1.693 -5.433 1.00 85.56 289 GLY A CA 1
ATOM 2191 C C . GLY A 1 289 ? -0.937 2.132 -4.336 1.00 85.56 289 GLY A C 1
ATOM 2192 O O . GLY A 1 289 ? -1.286 2.903 -3.442 1.00 85.56 289 GLY A O 1
ATOM 2193 N N . ALA A 1 290 ? 0.322 1.694 -4.437 1.00 86.31 290 ALA A N 1
ATOM 2194 C CA . ALA A 1 290 ? 1.406 2.133 -3.549 1.00 86.31 290 ALA A CA 1
ATOM 2195 C C . ALA A 1 290 ? 2.142 3.403 -4.032 1.00 86.31 290 ALA A C 1
ATOM 2197 O O . ALA A 1 290 ? 3.063 3.876 -3.362 1.00 86.31 290 ALA A O 1
ATOM 2198 N N . CYS A 1 291 ? 1.783 3.946 -5.201 1.00 89.75 291 CYS A N 1
ATOM 2199 C CA . CYS A 1 291 ? 2.432 5.113 -5.789 1.00 89.75 291 CYS A CA 1
ATOM 2200 C C . CYS A 1 291 ? 1.823 6.410 -5.264 1.00 89.75 291 CYS A C 1
ATOM 2202 O O . CYS A 1 291 ? 0.665 6.721 -5.537 1.00 89.75 291 CYS A O 1
ATOM 2204 N N . THR A 1 292 ? 2.636 7.198 -4.564 1.00 91.12 292 THR A N 1
ATOM 2205 C CA . THR A 1 292 ? 2.284 8.551 -4.132 1.00 91.12 292 THR A CA 1
ATOM 2206 C C . THR A 1 292 ? 2.892 9.581 -5.071 1.00 91.12 292 THR A C 1
ATOM 2208 O O . THR A 1 292 ? 4.103 9.583 -5.307 1.00 91.12 292 THR A O 1
ATOM 2211 N N . GLY A 1 293 ? 2.069 10.506 -5.554 1.00 90.75 293 GLY A N 1
ATOM 2212 C CA . GLY A 1 293 ? 2.517 11.618 -6.385 1.00 90.75 293 GLY A CA 1
ATOM 2213 C C . GLY A 1 293 ? 1.688 12.876 -6.171 1.00 90.75 293 GLY A C 1
ATOM 2214 O O . GLY A 1 293 ? 0.578 12.829 -5.644 1.00 90.75 293 GLY A O 1
ATOM 2215 N N . LEU A 1 294 ? 2.231 14.015 -6.591 1.00 94.00 294 LEU A N 1
ATOM 2216 C CA . LEU A 1 294 ? 1.470 15.254 -6.699 1.00 94.00 294 LEU A CA 1
ATOM 2217 C C . LEU A 1 294 ? 0.861 15.362 -8.094 1.00 94.00 294 LEU A C 1
ATOM 2219 O O . LEU A 1 294 ? 1.463 14.967 -9.098 1.00 94.00 294 LEU A O 1
ATOM 2223 N N . ALA A 1 295 ? -0.344 15.908 -8.148 1.00 94.12 295 ALA A N 1
ATOM 2224 C CA . ALA A 1 295 ? -1.062 16.164 -9.377 1.00 94.12 295 ALA A CA 1
ATOM 2225 C C . ALA A 1 295 ? -1.688 17.556 -9.350 1.00 94.12 295 ALA A C 1
ATOM 2227 O O . ALA A 1 295 ? -2.198 18.009 -8.327 1.00 94.12 295 ALA A O 1
ATOM 2228 N N . THR A 1 296 ? -1.681 18.228 -10.495 1.00 94.94 296 THR A N 1
ATOM 2229 C CA . THR A 1 296 ? -2.358 19.510 -10.683 1.00 94.94 296 THR A CA 1
ATOM 2230 C C . THR A 1 296 ? -3.653 19.303 -11.452 1.00 94.94 296 THR A C 1
ATOM 2232 O O . THR A 1 296 ? -3.672 18.655 -12.502 1.00 94.94 296 THR A O 1
ATOM 2235 N N . VAL A 1 297 ? -4.743 19.882 -10.957 1.00 95.31 297 VAL A N 1
ATOM 2236 C CA . VAL A 1 297 ? -6.048 19.847 -11.621 1.00 95.31 297 VAL A CA 1
ATOM 2237 C C . VAL A 1 297 ? -6.019 20.755 -12.853 1.00 95.31 297 VAL A C 1
ATOM 2239 O O . VAL A 1 297 ? -5.912 21.974 -12.747 1.00 95.31 297 VAL A O 1
ATOM 2242 N N . VAL A 1 298 ? -6.127 20.170 -14.045 1.00 94.56 298 VAL A N 1
ATOM 2243 C CA . VAL A 1 298 ? -6.139 20.898 -15.327 1.00 94.56 298 VAL A CA 1
ATOM 2244 C C . VAL A 1 298 ? -7.541 21.391 -15.670 1.00 94.56 298 VAL A C 1
ATOM 2246 O O . VAL A 1 298 ? -7.708 22.465 -16.247 1.00 94.56 298 VAL A O 1
ATOM 2249 N N . GLY A 1 299 ? -8.556 20.609 -15.317 1.00 92.38 299 GLY A N 1
ATOM 2250 C CA . GLY A 1 299 ? -9.953 20.929 -15.568 1.00 92.38 299 GLY A CA 1
ATOM 2251 C C . GLY A 1 299 ? -10.874 19.992 -14.804 1.00 92.38 299 GLY A C 1
ATOM 2252 O O . GLY A 1 299 ? -10.505 18.857 -14.505 1.00 92.38 299 GLY A O 1
ATOM 2253 N N . VAL A 1 300 ? -12.065 20.486 -14.493 1.00 93.25 300 VAL A N 1
ATOM 2254 C CA . VAL A 1 300 ? -13.109 19.756 -13.770 1.00 93.25 300 VAL A CA 1
ATOM 2255 C C . VAL A 1 300 ? -14.393 19.912 -14.566 1.00 93.25 300 VAL A C 1
ATOM 2257 O O . VAL A 1 300 ? -14.707 21.017 -15.009 1.00 93.25 300 VAL A O 1
ATOM 2260 N N . LYS A 1 301 ? -15.106 18.810 -14.772 1.00 91.69 301 LYS A N 1
ATOM 2261 C CA . LYS A 1 301 ? -16.417 18.779 -15.411 1.00 91.69 301 LYS A CA 1
ATOM 2262 C C . LYS A 1 301 ? -17.289 17.801 -14.639 1.00 91.69 301 LYS A C 1
ATOM 2264 O O . LYS A 1 301 ? -17.019 16.605 -14.675 1.00 91.69 301 LYS A O 1
ATOM 2269 N N . ASP A 1 302 ? -18.307 18.318 -13.962 1.00 88.56 302 ASP A N 1
ATOM 2270 C CA . ASP A 1 302 ? -19.209 17.539 -13.110 1.00 88.56 302 ASP A CA 1
ATOM 2271 C C . ASP A 1 302 ? -18.414 16.674 -12.111 1.00 88.56 302 ASP A C 1
ATOM 2273 O O . ASP A 1 302 ? -17.654 17.223 -11.307 1.00 88.56 302 ASP A O 1
ATOM 2277 N N . ASP A 1 303 ? -18.517 15.348 -12.216 1.00 90.50 303 ASP A N 1
ATOM 2278 C CA . ASP A 1 303 ? -17.810 14.374 -11.370 1.00 90.50 303 ASP A CA 1
ATOM 2279 C C . ASP A 1 303 ? -16.528 13.820 -12.023 1.00 90.50 303 ASP A C 1
ATOM 2281 O O . ASP A 1 303 ? -15.960 12.816 -11.585 1.00 90.50 303 ASP A O 1
ATOM 2285 N N . LEU A 1 304 ? -16.064 14.443 -13.111 1.00 93.75 304 LEU A N 1
ATOM 2286 C CA . LEU A 1 304 ? -14.818 14.112 -13.797 1.00 93.75 304 LEU A CA 1
ATOM 2287 C C . LEU A 1 304 ? -13.774 15.205 -13.576 1.00 93.75 304 LEU A C 1
ATOM 2289 O O . LEU A 1 304 ? -14.034 16.398 -13.743 1.00 93.75 304 LEU A O 1
ATOM 2293 N N . ALA A 1 305 ? -12.547 14.799 -13.265 1.00 94.31 305 ALA A N 1
ATOM 2294 C CA . ALA A 1 305 ? -11.409 15.705 -13.171 1.00 94.31 305 ALA A CA 1
ATOM 2295 C C . ALA A 1 305 ? -10.266 15.225 -14.064 1.00 94.31 305 ALA A C 1
ATOM 2297 O O . ALA A 1 305 ? -9.929 14.040 -14.095 1.00 94.31 305 ALA A O 1
ATOM 2298 N N . LYS A 1 306 ? -9.651 16.163 -14.787 1.00 95.31 306 LYS A N 1
ATOM 2299 C CA . LYS A 1 306 ? -8.417 15.928 -15.533 1.00 95.31 306 LYS A CA 1
ATOM 2300 C C . LYS A 1 306 ? -7.235 16.377 -14.684 1.00 95.31 306 LYS A C 1
ATOM 2302 O O . LYS A 1 306 ? -7.118 17.556 -14.350 1.00 95.31 306 LYS A O 1
ATOM 2307 N N . LEU A 1 307 ? -6.357 15.439 -14.365 1.00 95.00 307 LEU A N 1
ATOM 2308 C CA . LEU A 1 307 ? -5.175 15.631 -13.540 1.00 95.00 307 LEU A CA 1
ATOM 2309 C C . LEU A 1 307 ? -3.913 15.520 -14.393 1.00 95.00 307 LEU A C 1
ATOM 2311 O O . LEU A 1 307 ? -3.774 14.585 -15.183 1.00 95.00 307 LEU A O 1
ATOM 2315 N N . LYS A 1 308 ? -2.982 16.455 -14.209 1.00 94.50 308 LYS A N 1
ATOM 2316 C CA . LYS A 1 308 ? -1.614 16.365 -14.724 1.00 94.50 308 LYS A CA 1
ATOM 2317 C C . LYS A 1 308 ? -0.702 15.926 -13.589 1.00 94.50 308 LYS A C 1
ATOM 2319 O O . LYS A 1 308 ? -0.632 16.606 -12.570 1.00 94.50 308 LYS A O 1
ATOM 2324 N N . LEU A 1 309 ? -0.030 14.800 -13.768 1.00 92.75 309 LEU A N 1
ATOM 2325 C CA . LEU A 1 309 ? 0.837 14.202 -12.765 1.00 92.75 309 LEU A CA 1
ATOM 2326 C C . LEU A 1 309 ? 2.233 14.818 -12.828 1.00 92.75 309 LEU A C 1
ATOM 2328 O O . LEU A 1 309 ? 2.778 15.029 -13.911 1.00 92.75 309 LEU A O 1
ATOM 2332 N N . GLU A 1 310 ? 2.825 15.076 -11.666 1.00 90.44 310 GLU A N 1
ATOM 2333 C CA . GLU A 1 310 ? 4.223 15.497 -11.579 1.00 90.44 310 GLU A CA 1
ATOM 2334 C C . GLU A 1 310 ? 5.187 14.322 -11.797 1.00 90.44 310 GLU A C 1
ATOM 2336 O O . GLU A 1 310 ? 6.232 14.468 -12.439 1.00 90.44 310 GLU A O 1
ATOM 2341 N N . ARG A 1 311 ? 4.820 13.152 -11.264 1.00 88.56 311 ARG A N 1
ATOM 2342 C CA . ARG A 1 311 ? 5.519 11.883 -11.463 1.00 88.56 311 ARG A CA 1
ATOM 2343 C C . ARG A 1 311 ? 4.616 10.948 -12.273 1.00 88.56 311 ARG A C 1
ATOM 2345 O O . ARG A 1 311 ? 3.442 10.822 -11.932 1.00 88.56 311 ARG A O 1
ATOM 2352 N N . PRO A 1 312 ? 5.128 10.300 -13.328 1.00 91.44 312 PRO A N 1
ATOM 2353 C CA . PRO A 1 312 ? 4.353 9.351 -14.111 1.00 91.44 312 PRO A CA 1
ATOM 2354 C C . PRO A 1 312 ? 4.015 8.116 -13.274 1.00 91.44 312 PRO A C 1
ATOM 2356 O O . PRO A 1 312 ? 4.823 7.675 -12.458 1.00 91.44 312 PRO A O 1
ATOM 2359 N N . VAL A 1 313 ? 2.828 7.556 -13.494 1.00 91.62 313 VAL A N 1
ATOM 2360 C CA . VAL A 1 313 ? 2.290 6.435 -12.710 1.00 91.62 313 VAL A CA 1
ATOM 2361 C C . VAL A 1 313 ? 1.972 5.269 -13.636 1.00 91.62 313 VAL A C 1
ATOM 2363 O O . VAL A 1 313 ? 1.434 5.463 -14.725 1.00 91.62 313 VAL A O 1
ATOM 2366 N N . CYS A 1 314 ? 2.313 4.058 -13.203 1.00 91.38 314 CYS A N 1
ATOM 2367 C CA . CYS A 1 314 ? 1.974 2.819 -13.891 1.00 91.38 314 CYS A CA 1
ATOM 2368 C C . CYS A 1 314 ? 0.716 2.233 -13.241 1.00 91.38 314 CYS A C 1
ATOM 2370 O O . CYS A 1 314 ? 0.772 1.853 -12.076 1.00 91.38 314 CYS A O 1
ATOM 2372 N N . ALA A 1 315 ? -0.404 2.216 -13.960 1.00 90.56 315 ALA A N 1
ATOM 2373 C CA . ALA A 1 315 ? -1.707 1.828 -13.417 1.00 90.56 315 ALA A CA 1
ATOM 2374 C C . ALA A 1 315 ? -2.608 1.254 -14.516 1.00 90.56 315 ALA A C 1
ATOM 2376 O O . ALA A 1 315 ? -2.376 1.509 -15.702 1.00 90.56 315 ALA A O 1
ATOM 2377 N N . ASP A 1 316 ? -3.643 0.510 -14.131 1.00 90.06 316 ASP A N 1
ATOM 2378 C CA . ASP A 1 316 ? -4.692 0.070 -15.059 1.00 90.06 316 ASP A CA 1
ATOM 2379 C C . ASP A 1 316 ? -5.893 1.034 -15.049 1.00 90.06 316 ASP A C 1
ATOM 2381 O O . ASP A 1 316 ? -6.141 1.785 -14.103 1.00 90.06 316 ASP A O 1
ATOM 2385 N N . ILE A 1 317 ? -6.673 1.024 -16.132 1.00 91.31 317 ILE A N 1
ATOM 2386 C CA . ILE A 1 317 ? -7.950 1.747 -16.171 1.00 91.31 317 ILE A CA 1
ATOM 2387 C C . ILE A 1 317 ? -8.928 1.048 -15.216 1.00 91.31 317 ILE A C 1
ATOM 2389 O O . ILE A 1 317 ? -9.041 -0.173 -15.227 1.00 91.31 317 ILE A O 1
ATOM 2393 N N . GLY A 1 318 ? -9.648 1.826 -14.410 1.00 88.94 318 GLY A N 1
ATOM 2394 C CA . GLY A 1 318 ? -10.578 1.345 -13.386 1.00 88.94 318 GLY A CA 1
ATOM 2395 C C . GLY A 1 318 ? -9.977 1.252 -11.983 1.00 88.94 318 GLY A C 1
ATOM 2396 O O . GLY A 1 318 ? -10.731 1.083 -11.027 1.00 88.94 318 GLY A O 1
ATOM 2397 N N . GLU A 1 319 ? -8.659 1.410 -11.845 1.00 88.31 319 GLU A N 1
ATOM 2398 C CA . GLU A 1 319 ? -7.975 1.355 -10.553 1.00 88.31 319 GLU A CA 1
ATOM 2399 C C . GLU A 1 319 ? -8.412 2.504 -9.629 1.00 88.31 319 GLU A C 1
ATOM 2401 O O . GLU A 1 319 ? -8.650 3.636 -10.078 1.00 88.31 319 GLU A O 1
ATOM 2406 N N . SER A 1 320 ? -8.551 2.192 -8.339 1.00 87.81 320 SER A N 1
ATOM 2407 C CA . SER A 1 320 ? -8.959 3.141 -7.304 1.00 87.81 320 SER A CA 1
ATOM 2408 C C . SER A 1 320 ? -7.800 4.051 -6.895 1.00 87.81 320 SER A C 1
ATOM 2410 O O . SER A 1 320 ? -6.654 3.626 -6.763 1.00 87.81 320 SER A O 1
ATOM 2412 N N . ILE A 1 321 ? -8.120 5.318 -6.658 1.00 90.50 321 ILE A N 1
ATOM 2413 C CA . ILE A 1 321 ? -7.194 6.375 -6.268 1.00 90.50 321 ILE A CA 1
ATOM 2414 C C . ILE A 1 321 ? -7.720 7.029 -4.998 1.00 90.50 321 ILE A C 1
ATOM 2416 O O . ILE A 1 321 ? -8.877 7.448 -4.954 1.00 90.50 321 ILE A O 1
ATOM 2420 N N . ALA A 1 322 ? -6.859 7.199 -4.000 1.00 90.38 322 ALA A N 1
ATOM 2421 C CA . ALA A 1 322 ? -7.150 8.066 -2.863 1.00 90.38 322 ALA A CA 1
ATOM 2422 C C . ALA A 1 322 ? -6.671 9.496 -3.157 1.00 90.38 322 ALA A C 1
ATOM 2424 O O . ALA A 1 322 ? -5.549 9.700 -3.635 1.00 90.38 322 ALA A O 1
ATOM 2425 N N . LEU A 1 323 ? -7.524 10.484 -2.883 1.00 91.75 323 LEU A N 1
ATOM 2426 C CA . LEU A 1 323 ? -7.252 11.898 -3.125 1.00 91.75 323 LEU A CA 1
ATOM 2427 C C . LEU A 1 323 ? -7.071 12.627 -1.800 1.00 91.75 323 LEU A C 1
ATOM 2429 O O . LEU A 1 323 ? -7.954 12.606 -0.941 1.00 91.75 323 LEU A O 1
ATOM 2433 N N . SER A 1 324 ? -5.960 13.344 -1.680 1.00 90.81 324 SER A N 1
ATOM 2434 C CA . SER A 1 324 ? -5.637 14.147 -0.508 1.00 90.81 324 SER A CA 1
ATOM 2435 C C . SER A 1 324 ? -5.321 15.588 -0.895 1.00 90.81 324 SER A C 1
ATOM 2437 O O . SER A 1 324 ? -4.734 15.866 -1.942 1.00 90.81 324 SER A O 1
ATOM 2439 N N . ARG A 1 325 ? -5.689 16.536 -0.033 1.00 89.50 325 ARG A N 1
ATOM 2440 C CA . ARG A 1 325 ? -5.390 17.966 -0.203 1.00 89.50 325 ARG A CA 1
ATOM 2441 C C . ARG A 1 325 ? -4.638 18.479 1.018 1.00 89.50 325 ARG A C 1
ATOM 2443 O O . ARG A 1 325 ? -4.818 17.978 2.125 1.00 89.50 325 ARG A O 1
ATOM 2450 N N . LYS A 1 326 ? -3.762 19.458 0.807 1.00 87.62 326 LYS A N 1
ATOM 2451 C CA . LYS A 1 326 ? -2.966 20.060 1.876 1.00 87.62 326 LYS A CA 1
ATOM 2452 C C . LYS A 1 326 ? -3.826 21.019 2.706 1.00 87.62 326 LYS A C 1
ATOM 2454 O O . LYS A 1 326 ? -4.361 21.979 2.161 1.00 87.62 326 LYS A O 1
ATOM 2459 N N . PHE A 1 327 ? -3.908 20.774 4.010 1.00 82.38 327 PHE A N 1
ATOM 2460 C CA . PHE A 1 327 ? -4.540 21.631 5.014 1.00 82.38 327 PHE A CA 1
ATOM 2461 C C . PHE A 1 327 ? -3.566 21.824 6.182 1.00 82.38 327 PHE A C 1
ATOM 2463 O O . PHE A 1 327 ? -3.018 20.851 6.692 1.00 82.38 327 PHE A O 1
ATOM 2470 N N . ASN A 1 328 ? -3.316 23.072 6.590 1.00 78.81 328 ASN A N 1
ATOM 2471 C CA . ASN A 1 328 ? -2.431 23.419 7.717 1.00 78.81 328 ASN A CA 1
ATOM 2472 C C . ASN A 1 328 ? -1.059 22.710 7.693 1.00 78.81 328 ASN A C 1
ATOM 2474 O O . ASN A 1 328 ? -0.547 22.279 8.718 1.00 78.81 328 ASN A O 1
ATOM 2478 N N . GLY A 1 329 ? -0.464 22.560 6.504 1.00 78.69 329 GLY A N 1
ATOM 2479 C CA . GLY A 1 329 ? 0.854 21.936 6.331 1.00 78.69 329 GLY A CA 1
ATOM 2480 C C . GLY A 1 329 ? 0.839 20.424 6.079 1.00 78.69 329 GLY A C 1
ATOM 2481 O O . GLY A 1 329 ? 1.786 19.928 5.470 1.00 78.69 329 GLY A O 1
ATOM 2482 N N . SER A 1 330 ? -0.243 19.718 6.415 1.00 83.00 330 SER A N 1
ATOM 2483 C CA . SER A 1 330 ? -0.372 18.263 6.244 1.00 83.00 330 SER A CA 1
ATOM 2484 C C . SER A 1 330 ? -1.376 17.903 5.150 1.00 83.00 330 SER A C 1
ATOM 2486 O O . SER A 1 330 ? -2.361 18.603 4.928 1.00 83.00 330 SER A O 1
ATOM 2488 N N . PHE A 1 331 ? -1.146 16.799 4.443 1.00 86.69 331 PHE A N 1
ATOM 2489 C CA . PHE A 1 331 ? -2.132 16.274 3.501 1.00 86.69 331 PHE A CA 1
ATOM 2490 C C . PHE A 1 331 ? -3.206 15.485 4.245 1.00 86.69 331 PHE A C 1
ATOM 2492 O O . PHE A 1 331 ? -2.886 14.664 5.100 1.00 86.69 331 PHE A O 1
ATOM 2499 N N . ARG A 1 332 ? -4.472 15.741 3.911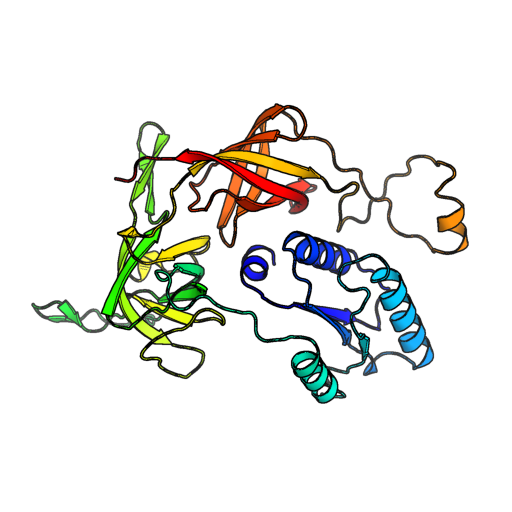 1.00 85.31 332 ARG A N 1
ATOM 2500 C CA . ARG A 1 332 ? -5.644 15.066 4.478 1.00 85.31 332 ARG A CA 1
ATOM 2501 C C . ARG A 1 332 ? -6.483 14.453 3.376 1.00 85.31 332 ARG A C 1
ATOM 2503 O O . ARG A 1 332 ? -6.616 15.061 2.309 1.00 85.31 332 ARG A O 1
ATOM 2510 N N . LEU A 1 333 ? -7.043 13.277 3.648 1.00 85.38 333 LEU A N 1
ATOM 2511 C CA . LEU A 1 333 ? -7.933 12.585 2.724 1.00 85.38 333 LEU A CA 1
ATOM 2512 C C . LEU A 1 333 ? -9.200 13.421 2.496 1.00 85.38 333 LEU A C 1
ATOM 2514 O O . LEU A 1 333 ? -9.856 13.857 3.441 1.00 85.38 333 LEU A O 1
ATOM 2518 N N . ILE A 1 334 ? -9.536 13.656 1.231 1.00 89.50 334 ILE A N 1
ATOM 2519 C CA . ILE A 1 334 ? -10.720 14.431 0.828 1.00 89.50 334 ILE A CA 1
ATOM 2520 C C . ILE A 1 334 ? -11.727 13.611 0.030 1.00 89.50 334 ILE A C 1
ATOM 2522 O O . ILE A 1 334 ? -12.855 14.059 -0.168 1.00 89.50 334 ILE A O 1
ATOM 2526 N N . GLY A 1 335 ? -11.331 12.440 -0.457 1.00 88.69 335 GLY A N 1
ATOM 2527 C CA . GLY A 1 335 ? -12.183 11.594 -1.272 1.00 88.69 335 GLY A CA 1
ATOM 2528 C C . GLY A 1 335 ? -11.399 10.540 -2.030 1.00 88.69 335 GLY A C 1
ATOM 2529 O O . GLY A 1 335 ? -10.200 10.343 -1.820 1.00 88.69 335 GLY A O 1
ATOM 2530 N N . TRP A 1 336 ? -12.094 9.893 -2.951 1.00 89.81 336 TRP A N 1
ATOM 2531 C CA . TRP A 1 336 ? -11.559 8.824 -3.777 1.00 89.81 336 TRP A CA 1
ATOM 2532 C C . TRP A 1 336 ? -11.971 8.990 -5.224 1.00 89.81 336 TRP A C 1
ATOM 2534 O O . TRP A 1 336 ? -12.845 9.789 -5.557 1.00 89.81 336 TRP A O 1
ATOM 2544 N N . ALA A 1 337 ? -11.321 8.248 -6.104 1.00 92.06 337 ALA A N 1
ATOM 2545 C CA . ALA A 1 337 ? -11.636 8.270 -7.513 1.00 92.06 337 ALA A CA 1
ATOM 2546 C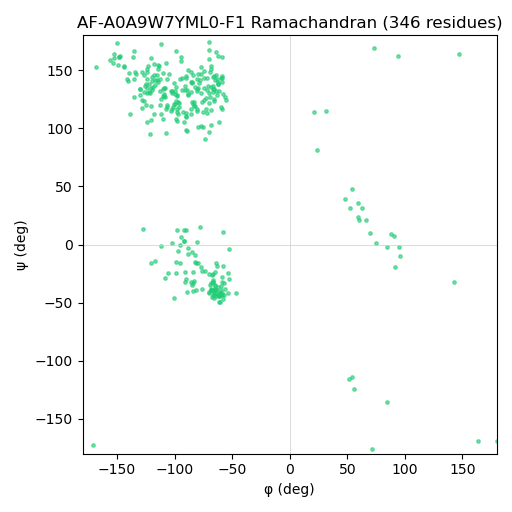 C . ALA A 1 337 ? -11.289 6.958 -8.204 1.00 92.06 337 ALA A C 1
ATOM 2548 O O . ALA A 1 337 ? -10.517 6.162 -7.686 1.00 92.06 337 ALA A O 1
ATOM 2549 N N . LYS A 1 338 ? -11.831 6.758 -9.403 1.00 92.62 338 LYS A N 1
ATOM 2550 C CA . LYS A 1 338 ? -11.433 5.677 -10.308 1.00 92.62 338 LYS A CA 1
ATOM 2551 C C . LYS A 1 338 ? -10.843 6.247 -11.587 1.00 92.62 338 LYS A C 1
ATOM 2553 O O . LYS A 1 338 ? -11.333 7.253 -12.111 1.00 92.62 338 LYS A O 1
ATOM 2558 N N . ILE A 1 339 ? -9.797 5.606 -12.104 1.00 93.56 339 ILE A N 1
ATOM 2559 C CA . ILE A 1 339 ? -9.198 5.980 -13.390 1.00 93.56 339 ILE A CA 1
ATOM 2560 C C . ILE A 1 339 ? -10.166 5.618 -14.516 1.00 93.56 339 ILE A C 1
ATOM 2562 O O . ILE A 1 339 ? -10.506 4.454 -14.686 1.00 93.56 339 ILE A O 1
ATOM 2566 N N . VAL A 1 340 ? -10.577 6.595 -15.324 1.00 93.31 340 VAL A N 1
ATOM 2567 C CA . VAL A 1 340 ? -11.460 6.357 -16.481 1.00 93.31 340 VAL A CA 1
ATOM 2568 C C . VAL A 1 340 ? -10.657 6.331 -17.776 1.00 93.31 340 VAL A C 1
ATOM 2570 O O . VAL A 1 340 ? -10.848 5.462 -18.622 1.00 93.31 340 VAL A O 1
ATOM 2573 N N . LYS A 1 341 ? -9.750 7.297 -17.949 1.00 91.56 341 LYS A N 1
ATOM 2574 C CA . LYS A 1 341 ? -8.866 7.415 -19.120 1.00 91.56 341 LYS A CA 1
ATOM 2575 C C . LYS A 1 341 ? -7.542 8.038 -18.705 1.00 91.56 341 LYS A C 1
ATOM 2577 O O . LYS A 1 341 ? -7.472 8.729 -17.695 1.00 91.56 341 LYS A O 1
ATOM 2582 N N . GLY A 1 342 ? -6.506 7.875 -19.516 1.00 87.81 342 GLY A N 1
ATOM 2583 C CA . GLY A 1 342 ? -5.239 8.562 -19.305 1.00 87.81 342 GLY A CA 1
ATOM 2584 C C . GLY A 1 342 ? -4.468 8.762 -20.602 1.00 87.81 342 GLY A C 1
ATOM 2585 O O . GLY A 1 342 ? -4.671 8.036 -21.576 1.00 87.81 342 GLY A O 1
ATOM 2586 N N . LYS A 1 343 ? -3.583 9.760 -20.615 1.00 89.88 343 LYS A N 1
ATOM 2587 C CA . LYS A 1 343 ? -2.613 9.971 -21.691 1.00 89.88 343 LYS A CA 1
ATOM 2588 C C . LYS A 1 343 ? -1.338 9.214 -21.341 1.00 89.88 343 LYS A C 1
ATOM 2590 O O . LYS A 1 343 ? -0.639 9.583 -20.392 1.00 89.88 343 LYS A O 1
ATOM 2595 N N . ALA A 1 344 ? -1.084 8.139 -22.081 1.00 85.38 344 ALA A N 1
ATOM 2596 C CA . ALA A 1 344 ? 0.114 7.334 -21.905 1.00 85.38 344 ALA A CA 1
ATOM 2597 C C . ALA A 1 344 ? 1.350 8.083 -22.427 1.00 85.38 344 ALA A C 1
ATOM 2599 O O . ALA A 1 344 ? 1.266 8.793 -23.433 1.00 85.38 344 ALA A O 1
ATOM 2600 N N . LEU A 1 345 ? 2.480 7.923 -21.742 1.00 82.69 345 LEU A N 1
ATOM 2601 C CA . LEU A 1 345 ? 3.791 8.295 -22.265 1.00 82.69 345 LEU A CA 1
ATOM 2602 C C . LEU A 1 345 ? 4.333 7.129 -23.105 1.00 82.69 345 LEU A C 1
ATOM 2604 O O . LEU A 1 345 ? 4.194 5.968 -22.717 1.00 82.69 345 LEU A O 1
ATOM 2608 N N . MET A 1 346 ? 4.969 7.448 -24.230 1.00 74.06 346 MET A N 1
ATOM 2609 C CA . MET A 1 346 ? 5.836 6.500 -24.925 1.00 74.06 346 MET A CA 1
ATOM 2610 C C . MET A 1 346 ? 7.084 6.258 -24.076 1.00 74.06 346 MET A C 1
ATOM 2612 O O . MET A 1 346 ? 7.721 7.211 -23.635 1.00 74.06 346 MET A O 1
ATOM 2616 N N . LEU A 1 347 ? 7.376 4.991 -23.802 1.00 77.69 347 LEU A N 1
ATOM 2617 C CA . LEU A 1 347 ? 8.560 4.581 -23.050 1.00 77.69 347 LEU A CA 1
ATOM 2618 C C . LEU A 1 347 ? 9.770 4.570 -23.991 1.00 77.69 347 LEU A C 1
ATOM 2620 O O . LEU A 1 347 ? 9.610 4.202 -25.158 1.00 77.69 347 LEU A O 1
ATOM 2624 N N . ASP A 1 348 ? 10.930 4.976 -23.472 1.00 60.06 348 ASP A N 1
ATOM 2625 C CA . ASP A 1 348 ? 12.210 4.968 -24.199 1.00 60.06 348 ASP A CA 1
ATOM 2626 C C . ASP A 1 348 ? 12.855 3.574 -24.257 1.00 60.06 348 ASP A C 1
ATOM 2628 O O . ASP A 1 348 ? 12.727 2.806 -23.266 1.00 60.06 348 ASP A O 1
#

pLDDT: mean 84.41, std 14.98, range [33.0, 96.0]

Sequence (348 aa):
MLNGAAVMDAAILLVAANEACPQPQTAEHLAAVETMNLQHIVVVQNKCDLVSKDQATMSFNQIKQFTSGTSAQESTVVPISAEMEVNVDAVVEQLCQQIPMPVRDYASDPRMVVIRSFDINRPGDTLKLSGKGASGLKGGVAGGSITRGVLRVNDVVEIRPGLVTRDSNNHIRVRPLRTRVESLGSESTQLKFAVPGGLIGVGTLLDPFLCRQDKLVGNVLGKPDSMPKVFIELTIHFTLLRRLLGIAGNDSVKETQYEQYMQDNFGDSSILTKVSKFKKHDVLQINVGACTGLATVVGVKDDLAKLKLERPVCADIGESIALSRKFNGSFRLIGWAKIVKGKALMLD

Radius of gyration: 23.28 Å; Cα contacts (8 Å, |Δi|>4): 780; chains: 1; bounding box: 70×49×60 Å

Solvent-accessible surface area (backbone atoms only — not comparable to full-atom values): 19015 Å² total; per-residue (Å²): 110,68,44,62,56,63,76,54,77,57,51,74,48,79,40,58,36,82,48,76,61,84,42,47,64,59,52,39,51,52,54,52,40,50,73,70,66,46,63,40,42,42,35,32,36,29,47,50,80,81,43,54,73,67,52,40,52,51,37,50,52,34,47,54,59,67,25,53,91,46,72,46,49,86,36,61,76,44,70,24,22,76,90,78,62,38,55,53,65,59,52,52,52,48,49,67,70,67,48,75,84,75,92,71,50,64,81,52,76,29,34,27,46,20,62,35,20,36,50,83,69,58,94,83,70,62,72,40,80,47,106,88,48,68,53,73,66,63,40,12,27,43,28,26,31,28,73,24,6,54,46,47,57,67,39,65,35,26,28,31,43,50,51,77,48,67,48,99,85,71,45,81,45,38,36,62,43,74,38,36,29,71,40,35,31,41,94,93,46,80,42,71,58,46,60,48,54,67,66,39,39,38,30,24,68,39,62,30,81,64,14,39,86,39,62,42,39,28,26,35,37,22,37,68,91,77,55,65,57,35,27,38,31,40,32,31,44,52,50,71,40,76,47,41,55,60,52,80,38,90,69,93,73,86,86,59,90,75,50,61,73,44,57,80,76,45,79,91,75,57,45,57,53,69,57,75,82,89,52,73,68,39,67,31,40,39,30,49,50,37,23,75,36,49,27,35,27,71,40,73,54,93,58,35,37,35,33,40,41,77,53,66,44,48,52,61,78,60,43,61,29,46,33,23,40,75,52,98,92,41,76,36,64,45,32,38,30,29,34,69,47,64,47,66,58,82,71,107